Protein AF-A0A6C0CKR3-F1 (afdb_monomer)

Organism: NCBI:txid1070528

pLDDT: mean 95.22, std 4.5, range [61.66, 98.75]

Foldseek 3Di:
DFAAEEAEAEPVQFGAAPLEGQFDFPVSVVVVLCVQLPVLQHEEEEEPSNVVSDDDRPSHAYEYADLPDADWDDDPNHIYGYDPDPVVVVVVCVVSVGPHYYYHDDQVVVVVCQVVVRHFKYKYWYAHDDDDHDGGHDDRQQQWAWPDWAWDPDHTPVRTIIIITMTGRDDFQFWKDAPNAIWTFNDWDPPPPPQIWTWTAHPVGDIDIDGSVRIDGD

Secondary structure (DSSP, 8-state):
--EEEEEEE-TT-EEEBTTB-SS--HHHHHHHHHHHHTTS-EEEEEEHHHHHHS---SSSEEEEE-SS---EEEETTEEEEEESSHHHHHHHHHHHT-SEEEE---HHHHHHHHHTT-EEEEEEEEESS----SEEPPPPPTTEEEEEEEEEEEE-TTS-EEEEEEEEE--TT-EEEETTEEEEEEEEE-TTTTS-EEEEE-TT--EEEE-GGG-EE-

Solvent-accessible surface area (backbone atoms only — not comparable to full-atom values): 12001 Å² total; per-residue (Å²): 140,68,34,28,34,45,50,57,29,29,60,82,35,24,51,22,30,95,66,38,67,82,69,82,54,68,67,56,53,52,48,50,50,53,65,52,20,63,92,50,50,16,29,38,34,30,22,55,67,46,56,76,52,50,78,91,65,84,51,27,28,40,39,32,47,29,85,83,56,85,49,76,54,71,58,95,90,23,47,38,37,44,26,72,42,72,66,60,43,50,53,52,50,64,75,66,64,50,82,45,39,34,38,61,20,40,45,72,51,46,39,55,36,55,77,69,67,40,43,42,35,39,40,36,37,40,33,66,46,81,67,83,51,80,39,48,62,56,84,78,60,81,58,43,43,79,78,42,79,43,83,49,90,59,51,46,97,88,67,33,59,25,31,44,36,32,28,36,50,67,51,70,74,39,56,28,33,46,92,93,36,76,30,27,30,68,41,77,46,68,87,54,67,90,68,46,38,33,36,33,31,37,95,86,69,52,73,46,77,47,48,65,93,62,50,41,82,109

Radius of gyration: 18.71 Å; Cα contacts (8 Å, |Δi|>4): 458; chains: 1; bounding box: 50×31×53 Å

Structure (mmCIF, N/CA/C/O backbone):
data_AF-A0A6C0CKR3-F1
#
_entry.id   AF-A0A6C0CKR3-F1
#
loop_
_atom_site.group_PDB
_atom_site.id
_atom_site.type_symbol
_atom_site.label_atom_id
_atom_site.label_alt_id
_atom_site.label_comp_id
_atom_site.label_asym_id
_atom_site.label_entity_id
_atom_site.label_seq_id
_atom_site.pdbx_PDB_ins_code
_atom_site.Cartn_x
_atom_site.Cartn_y
_atom_site.Cartn_z
_atom_site.occupancy
_atom_site.B_iso_or_equiv
_atom_site.auth_seq_id
_atom_site.auth_comp_id
_atom_site.auth_asym_id
_atom_site.auth_atom_id
_atom_site.pdbx_PDB_model_num
ATOM 1 N N . MET A 1 1 ? 7.016 3.697 13.999 1.00 61.66 1 MET A N 1
ATOM 2 C CA . MET A 1 1 ? 7.240 3.735 12.538 1.00 61.66 1 MET A CA 1
ATOM 3 C C . MET A 1 1 ? 6.097 3.024 11.843 1.00 61.66 1 MET A C 1
ATOM 5 O O . MET A 1 1 ? 5.677 1.985 12.341 1.00 61.66 1 MET A O 1
ATOM 9 N N . VAL A 1 2 ? 5.581 3.575 10.745 1.00 82.69 2 VAL A N 1
ATOM 10 C CA . VAL A 1 2 ? 4.474 2.954 10.011 1.00 82.69 2 VAL A CA 1
ATOM 11 C C . VAL A 1 2 ? 4.731 3.030 8.510 1.00 82.69 2 VAL A C 1
ATOM 13 O O . VAL A 1 2 ? 5.162 4.067 8.007 1.00 82.69 2 VAL A O 1
ATOM 16 N N . PHE A 1 3 ? 4.508 1.920 7.815 1.00 97.56 3 PHE A N 1
ATOM 17 C CA . PHE A 1 3 ? 4.667 1.821 6.368 1.00 97.56 3 PHE A CA 1
ATOM 18 C C . PHE A 1 3 ? 3.380 2.258 5.671 1.00 97.56 3 PHE A C 1
ATOM 20 O O . PHE A 1 3 ? 2.312 2.261 6.274 1.00 97.56 3 PHE A O 1
ATOM 27 N N . ASN A 1 4 ? 3.455 2.597 4.391 1.00 98.50 4 ASN A N 1
ATOM 28 C CA . ASN A 1 4 ? 2.283 2.827 3.547 1.00 98.50 4 ASN A CA 1
ATOM 29 C C . ASN A 1 4 ? 2.328 1.853 2.372 1.00 98.50 4 ASN A C 1
ATOM 31 O O . ASN A 1 4 ? 3.410 1.480 1.937 1.00 98.50 4 ASN A O 1
ATOM 35 N N . GLY A 1 5 ? 1.183 1.430 1.856 1.00 98.50 5 GLY A N 1
ATOM 36 C CA . GLY A 1 5 ? 1.085 0.625 0.643 1.00 98.50 5 GLY A CA 1
ATOM 37 C C . GLY A 1 5 ? 0.620 1.475 -0.534 1.00 98.50 5 GLY A C 1
ATOM 38 O O . GLY A 1 5 ? -0.218 2.360 -0.355 1.00 98.50 5 GLY A O 1
ATOM 39 N N . ILE A 1 6 ? 1.135 1.208 -1.732 1.00 98.50 6 ILE A N 1
ATOM 40 C CA . ILE A 1 6 ? 0.628 1.794 -2.980 1.00 98.50 6 ILE A CA 1
ATOM 41 C C . ILE A 1 6 ? 0.666 0.769 -4.117 1.00 98.50 6 ILE A C 1
ATOM 43 O O . ILE A 1 6 ? 1.685 0.120 -4.340 1.00 98.50 6 ILE A O 1
ATOM 47 N N . MET A 1 7 ? -0.454 0.597 -4.815 1.00 97.38 7 MET A N 1
ATOM 48 C CA . MET A 1 7 ? -0.631 -0.393 -5.886 1.00 97.38 7 MET A CA 1
ATOM 49 C C . MET A 1 7 ? -1.787 -0.036 -6.812 1.00 97.38 7 MET A C 1
ATOM 51 O O . MET A 1 7 ? -2.628 0.795 -6.475 1.00 97.38 7 MET A O 1
ATOM 55 N N . ALA A 1 8 ? -1.853 -0.736 -7.940 1.00 97.69 8 ALA A N 1
ATOM 56 C CA . ALA A 1 8 ? -3.001 -0.744 -8.829 1.00 97.69 8 ALA A CA 1
ATOM 57 C C . ALA A 1 8 ? -3.560 -2.168 -8.950 1.00 97.69 8 ALA A C 1
ATOM 59 O O . ALA A 1 8 ? -2.788 -3.130 -8.970 1.00 97.69 8 ALA A O 1
ATOM 60 N N . CYS A 1 9 ? -4.881 -2.305 -9.038 1.00 98.00 9 CYS A N 1
ATOM 61 C CA . CYS A 1 9 ? -5.546 -3.563 -9.349 1.00 98.00 9 CYS A CA 1
ATOM 62 C C . CYS A 1 9 ? -6.708 -3.364 -10.328 1.00 98.00 9 CYS A C 1
ATOM 64 O O . CYS A 1 9 ? -7.337 -2.306 -10.365 1.00 98.00 9 CYS A O 1
ATOM 66 N N . CYS A 1 10 ? -6.990 -4.392 -11.119 1.00 98.06 10 CYS A N 1
ATOM 67 C CA . CYS A 1 10 ? -8.153 -4.451 -11.995 1.00 98.06 10 CYS A CA 1
ATOM 68 C C . CYS A 1 10 ? -9.392 -5.014 -11.279 1.00 98.06 10 CYS A C 1
ATOM 70 O O . CYS A 1 10 ? -9.332 -5.398 -10.107 1.00 98.06 10 CYS A O 1
ATOM 72 N N . LYS A 1 11 ? -10.533 -5.052 -11.973 1.00 97.56 11 LYS A N 1
ATOM 73 C CA . LYS A 1 11 ? -11.848 -5.378 -11.403 1.00 97.56 11 LYS A CA 1
ATOM 74 C C . LYS A 1 11 ? -11.889 -6.757 -10.741 1.00 97.56 11 LYS A C 1
ATOM 76 O O . LYS A 1 11 ? -12.406 -6.888 -9.632 1.00 97.56 11 LYS A O 1
ATOM 81 N N . ASN A 1 12 ? -11.252 -7.757 -11.347 1.00 96.69 12 ASN A N 1
ATOM 82 C CA . ASN A 1 12 ? -11.059 -9.095 -10.772 1.00 96.69 12 ASN A CA 1
ATOM 83 C C . ASN A 1 12 ? -9.924 -9.176 -9.725 1.00 96.69 12 ASN A C 1
ATOM 85 O O . ASN A 1 12 ? -9.451 -10.267 -9.406 1.00 96.69 12 ASN A O 1
ATOM 89 N N . LYS A 1 13 ? -9.480 -8.036 -9.179 1.00 97.50 13 LYS A N 1
ATOM 90 C CA . LYS A 1 13 ? -8.388 -7.883 -8.201 1.00 97.50 13 LYS A CA 1
ATOM 91 C C . LYS A 1 13 ? -7.005 -8.296 -8.712 1.00 97.50 13 LYS A C 1
ATOM 93 O O . LYS A 1 13 ? -6.079 -8.408 -7.908 1.00 97.50 13 LYS A O 1
ATOM 98 N N . GLY A 1 14 ? -6.824 -8.518 -10.010 1.00 97.88 14 GLY A N 1
ATOM 99 C CA . GLY A 1 14 ? -5.509 -8.780 -10.589 1.00 97.88 14 GLY A CA 1
ATOM 100 C C . GLY A 1 14 ? -4.567 -7.579 -10.447 1.00 97.88 14 GLY A C 1
ATOM 101 O O . GLY A 1 14 ? -5.007 -6.436 -10.488 1.00 97.88 14 GLY A O 1
ATOM 102 N N . ILE A 1 15 ? -3.271 -7.826 -10.245 1.00 96.88 15 ILE A N 1
ATOM 103 C CA . ILE A 1 15 ? -2.228 -6.784 -10.102 1.00 96.88 15 ILE A CA 1
ATOM 104 C C . ILE A 1 15 ? -1.048 -6.974 -11.060 1.00 96.88 15 ILE A C 1
ATOM 106 O O . ILE A 1 15 ? -0.137 -6.152 -11.095 1.00 96.88 15 ILE A O 1
ATOM 110 N N . GLY A 1 16 ? -1.020 -8.080 -11.800 1.00 95.69 16 GLY A N 1
ATOM 111 C CA . GLY A 1 16 ? 0.102 -8.430 -12.656 1.00 95.69 16 GLY A CA 1
ATOM 112 C C . GLY A 1 16 ? -0.179 -9.658 -13.511 1.00 95.69 16 GLY A C 1
ATOM 113 O O . GLY A 1 16 ? -0.992 -10.514 -13.146 1.00 95.69 16 GLY A O 1
ATOM 114 N N . LYS A 1 17 ? 0.512 -9.726 -14.648 1.00 96.38 17 LYS A N 1
ATOM 115 C CA . LYS A 1 17 ? 0.579 -10.893 -15.529 1.00 96.38 17 LYS A CA 1
ATOM 116 C C . LYS A 1 17 ? 1.999 -11.055 -16.043 1.00 96.38 17 LYS A C 1
ATOM 118 O O . LYS A 1 17 ? 2.578 -10.085 -16.532 1.00 96.38 17 LYS A O 1
ATOM 123 N N . ASN A 1 18 ? 2.567 -12.257 -15.952 1.00 94.62 18 ASN A N 1
ATOM 124 C CA . ASN A 1 18 ? 3.905 -12.566 -16.471 1.00 94.62 18 ASN A CA 1
ATOM 125 C C . ASN A 1 18 ? 4.977 -11.554 -16.009 1.00 94.62 18 ASN A C 1
ATOM 127 O O . ASN A 1 18 ? 5.814 -11.118 -16.793 1.00 94.62 18 ASN A O 1
ATOM 131 N N . ASN A 1 19 ? 4.924 -11.150 -14.734 1.00 91.12 19 ASN A N 1
ATOM 132 C CA . ASN A 1 19 ? 5.816 -10.147 -14.138 1.00 91.12 19 ASN A CA 1
ATOM 133 C C . ASN A 1 19 ? 5.747 -8.748 -14.791 1.00 91.12 19 ASN A C 1
ATOM 135 O O . ASN A 1 19 ? 6.722 -8.007 -14.774 1.00 91.12 19 ASN A O 1
ATOM 139 N N . THR A 1 20 ? 4.604 -8.380 -15.370 1.00 93.00 20 THR A N 1
ATOM 140 C CA . THR A 1 20 ? 4.342 -7.053 -15.949 1.00 93.00 20 THR A CA 1
ATOM 141 C C . THR A 1 20 ? 2.953 -6.552 -15.555 1.00 93.00 20 THR A C 1
ATOM 143 O O . THR A 1 20 ? 2.106 -7.333 -15.111 1.00 93.00 20 THR A O 1
ATOM 146 N N . LEU A 1 21 ? 2.710 -5.246 -15.706 1.00 93.44 21 LEU A N 1
ATOM 147 C CA . LEU A 1 21 ? 1.362 -4.689 -15.599 1.00 93.44 21 LEU A CA 1
ATOM 148 C C . LEU A 1 21 ? 0.586 -4.989 -16.897 1.00 93.44 21 LEU A C 1
ATOM 150 O O . LEU A 1 21 ? 1.084 -4.646 -17.970 1.00 93.44 21 LEU A O 1
ATOM 154 N N . PRO A 1 22 ? -0.620 -5.585 -16.824 1.00 94.19 22 PRO A N 1
ATOM 155 C CA . PRO A 1 22 ? -1.447 -5.872 -18.002 1.00 94.19 22 PRO A CA 1
ATOM 156 C C . PRO A 1 22 ? -2.012 -4.628 -18.702 1.00 94.19 22 PRO A C 1
ATOM 158 O O . PRO A 1 22 ? -2.563 -4.744 -19.790 1.00 94.19 22 PRO A O 1
ATOM 161 N N . TRP A 1 23 ? -1.901 -3.459 -18.070 1.00 95.56 23 TRP A N 1
ATOM 162 C CA . TRP A 1 23 ? -2.445 -2.183 -18.528 1.00 95.56 23 TRP A CA 1
ATOM 163 C C . TRP A 1 23 ? -1.373 -1.094 -18.555 1.00 95.56 23 TRP A C 1
ATOM 165 O O . TRP A 1 23 ? -0.316 -1.203 -17.922 1.00 95.56 23 TRP A O 1
ATOM 175 N N . LYS A 1 24 ? -1.678 0.012 -19.238 1.00 94.56 24 LYS A N 1
ATOM 176 C CA . LYS A 1 24 ? -0.851 1.222 -19.263 1.00 94.56 24 LYS A CA 1
ATOM 177 C C . LYS A 1 24 ? -1.655 2.425 -18.782 1.00 94.56 24 LYS A C 1
ATOM 179 O O . LYS A 1 24 ? -2.477 2.959 -19.512 1.00 94.56 24 LYS A O 1
ATOM 184 N N . LEU A 1 25 ? -1.350 2.884 -17.571 1.00 95.69 25 LEU A N 1
ATOM 185 C CA . LEU A 1 25 ? -1.937 4.083 -16.973 1.00 95.69 25 LEU A CA 1
ATOM 186 C C . LEU A 1 25 ? -0.834 5.109 -16.697 1.00 95.69 25 LEU A C 1
ATOM 188 O O . LEU A 1 25 ? -0.057 4.982 -15.749 1.00 95.69 25 LEU A O 1
ATOM 192 N N . LYS A 1 26 ? -0.697 6.099 -17.581 1.00 96.12 26 LYS A N 1
ATOM 193 C CA . LYS A 1 26 ? 0.361 7.114 -17.490 1.00 96.12 26 LYS A CA 1
ATOM 194 C C . LYS A 1 26 ? 0.144 8.047 -16.302 1.00 96.12 26 LYS A C 1
ATOM 196 O O . LYS A 1 26 ? 1.121 8.368 -15.623 1.00 96.12 26 LYS A O 1
ATOM 201 N N . GLU A 1 27 ? -1.085 8.488 -16.043 1.00 96.88 27 GLU A N 1
ATOM 202 C CA . GLU A 1 27 ? -1.372 9.376 -14.910 1.00 96.88 27 GLU A CA 1
ATOM 203 C C . GLU A 1 27 ? -1.184 8.641 -13.582 1.00 96.88 27 GLU A C 1
ATOM 205 O O . GLU A 1 27 ? -0.634 9.220 -12.640 1.00 96.88 27 GLU A O 1
ATOM 210 N N . ASP A 1 28 ? -1.547 7.357 -13.512 1.00 97.12 28 ASP A N 1
ATOM 211 C CA . ASP A 1 28 ? -1.230 6.504 -12.365 1.00 97.12 28 ASP A CA 1
ATOM 212 C C . ASP A 1 28 ? 0.277 6.403 -12.113 1.00 97.12 28 ASP A C 1
ATOM 214 O O . ASP A 1 28 ? 0.721 6.661 -10.996 1.00 97.12 28 ASP A O 1
ATOM 218 N N . LEU A 1 29 ? 1.090 6.142 -13.141 1.00 96.44 29 LEU A N 1
ATOM 219 C CA . LEU A 1 29 ? 2.550 6.090 -12.994 1.00 96.44 29 LEU A CA 1
ATOM 220 C C . LEU A 1 29 ? 3.151 7.440 -12.565 1.00 96.44 29 LEU A C 1
ATOM 222 O O . LEU A 1 29 ? 4.081 7.474 -11.751 1.00 96.44 29 LEU A O 1
ATOM 226 N N . ILE A 1 30 ? 2.623 8.562 -13.067 1.00 97.62 30 ILE A N 1
ATOM 227 C CA . ILE A 1 30 ? 3.033 9.915 -12.652 1.00 97.62 30 ILE A CA 1
ATOM 228 C C . ILE A 1 30 ? 2.681 10.150 -11.179 1.00 97.62 30 ILE A C 1
ATOM 230 O O . ILE A 1 30 ? 3.525 10.623 -10.407 1.00 97.62 30 ILE A O 1
ATOM 234 N N . ARG A 1 31 ? 1.462 9.791 -10.765 1.00 97.62 31 ARG A N 1
ATOM 235 C CA . ARG A 1 31 ? 1.004 9.891 -9.374 1.00 97.62 31 ARG A CA 1
ATOM 236 C C . ARG A 1 31 ? 1.836 9.003 -8.455 1.00 97.62 31 ARG A C 1
ATOM 238 O O . ARG A 1 31 ? 2.338 9.500 -7.447 1.00 97.62 31 ARG A O 1
ATOM 245 N N . PHE A 1 32 ? 2.036 7.739 -8.824 1.00 98.00 32 PHE A N 1
ATOM 246 C CA . PHE A 1 32 ? 2.900 6.795 -8.122 1.00 98.00 32 PHE A CA 1
ATOM 247 C C . PHE A 1 32 ? 4.283 7.401 -7.928 1.00 98.00 32 PHE A C 1
ATOM 249 O O . PHE A 1 32 ? 4.746 7.489 -6.792 1.00 98.00 32 PHE A O 1
ATOM 256 N N . LYS A 1 33 ? 4.911 7.907 -9.001 1.00 98.12 33 LYS A N 1
ATOM 257 C CA . LYS A 1 33 ? 6.222 8.563 -8.936 1.00 98.12 33 LYS A CA 1
ATOM 258 C C . LYS A 1 33 ? 6.220 9.708 -7.930 1.00 98.12 33 LYS A C 1
ATOM 260 O O . LYS A 1 33 ? 7.056 9.683 -7.032 1.00 98.12 33 LYS A O 1
ATOM 265 N N . LYS A 1 34 ? 5.290 10.658 -8.045 1.00 98.19 34 LYS A N 1
ATOM 266 C CA . LYS A 1 34 ? 5.200 11.828 -7.158 1.00 98.19 34 LYS A CA 1
ATOM 267 C C . LYS A 1 34 ? 5.066 11.426 -5.686 1.00 98.19 34 LYS A C 1
ATOM 269 O O . LYS A 1 34 ? 5.833 11.903 -4.856 1.00 98.19 34 LYS A O 1
ATOM 274 N N . ILE A 1 35 ? 4.134 10.525 -5.373 1.00 97.94 35 ILE A N 1
ATOM 275 C CA . ILE A 1 35 ? 3.859 10.073 -4.000 1.00 97.94 35 ILE A CA 1
ATOM 276 C C . ILE A 1 35 ? 5.077 9.367 -3.400 1.00 97.94 35 ILE A C 1
ATOM 278 O O . ILE A 1 35 ? 5.477 9.648 -2.271 1.00 97.94 35 ILE A O 1
ATOM 282 N N . THR A 1 36 ? 5.688 8.464 -4.165 1.00 98.19 36 THR A N 1
ATOM 283 C CA . THR A 1 36 ? 6.783 7.629 -3.661 1.00 98.19 36 THR A CA 1
ATOM 284 C C . THR A 1 36 ? 8.139 8.340 -3.669 1.00 98.19 36 THR A C 1
ATOM 286 O O . THR A 1 36 ? 9.024 7.888 -2.958 1.00 98.19 36 THR A O 1
ATOM 289 N N . ILE A 1 37 ? 8.327 9.451 -4.403 1.00 97.81 37 ILE A N 1
ATOM 290 C CA . ILE A 1 37 ? 9.496 10.345 -4.233 1.00 97.81 37 ILE A CA 1
ATOM 291 C C . ILE A 1 37 ? 9.307 11.200 -2.972 1.00 97.81 37 ILE A C 1
ATOM 293 O O . ILE A 1 37 ? 10.226 11.316 -2.166 1.00 97.81 37 ILE A O 1
ATOM 297 N N . GLY A 1 38 ? 8.120 11.788 -2.780 1.00 96.00 38 GLY A N 1
ATOM 298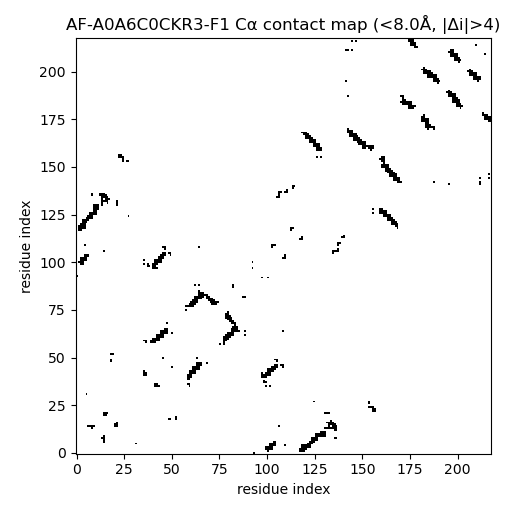 C CA . GLY A 1 38 ? 7.894 12.747 -1.695 1.00 96.00 38 GLY A CA 1
ATOM 299 C C . GLY A 1 38 ? 8.852 13.936 -1.802 1.00 96.00 38 GLY A C 1
ATOM 300 O O . GLY A 1 38 ? 8.956 14.541 -2.868 1.00 96.00 38 GLY A O 1
ATOM 301 N N . ASN A 1 39 ? 9.580 14.228 -0.722 1.00 94.12 39 ASN A N 1
ATOM 302 C CA . ASN A 1 39 ? 10.609 15.275 -0.689 1.00 94.12 39 ASN A CA 1
ATOM 303 C C . ASN A 1 39 ? 12.003 14.773 -1.114 1.00 94.12 39 ASN A C 1
ATOM 305 O O . ASN A 1 39 ? 12.992 15.472 -0.922 1.00 94.12 39 ASN A O 1
ATOM 309 N N . GLY A 1 40 ? 12.102 13.555 -1.658 1.00 94.50 40 GLY A N 1
ATOM 310 C CA . GLY A 1 40 ? 13.370 12.923 -2.036 1.00 94.50 40 GLY A CA 1
ATOM 311 C C . GLY A 1 40 ? 14.004 12.061 -0.940 1.00 94.50 40 GLY A C 1
ATOM 312 O O . GLY A 1 40 ? 15.001 11.401 -1.209 1.00 94.50 40 GLY A O 1
ATOM 313 N N . ASN A 1 41 ? 13.406 12.005 0.257 1.00 95.75 41 ASN A N 1
ATOM 314 C CA . ASN A 1 41 ? 13.841 11.171 1.386 1.00 95.75 41 ASN A CA 1
ATOM 315 C C . ASN A 1 41 ? 12.851 10.025 1.690 1.00 95.75 41 ASN A C 1
ATOM 317 O O . ASN A 1 41 ? 12.551 9.707 2.839 1.00 95.75 41 ASN A O 1
ATOM 321 N N . ASN A 1 42 ? 12.292 9.410 0.649 1.00 97.62 42 ASN A N 1
ATOM 322 C CA . ASN A 1 42 ? 11.429 8.235 0.782 1.00 97.62 42 ASN A CA 1
ATOM 323 C C . ASN A 1 42 ? 12.170 6.955 0.387 1.00 97.62 42 ASN A C 1
ATOM 325 O O . ASN A 1 42 ? 13.112 6.978 -0.409 1.00 97.62 42 ASN A O 1
ATOM 329 N N . CYS A 1 43 ? 11.663 5.816 0.857 1.00 98.25 43 CYS A N 1
ATOM 330 C CA . CYS A 1 43 ? 12.051 4.506 0.342 1.00 98.25 43 CYS A CA 1
ATOM 331 C C . CYS A 1 43 ? 10.852 3.728 -0.205 1.00 98.25 43 CYS A C 1
ATOM 333 O O . CYS A 1 43 ? 9.708 3.912 0.226 1.00 98.25 43 CYS A O 1
ATOM 335 N N . ILE A 1 44 ? 11.126 2.843 -1.160 1.00 98.69 44 ILE A N 1
ATOM 336 C CA . ILE A 1 44 ? 10.186 1.844 -1.662 1.00 98.69 44 ILE A CA 1
ATOM 337 C C . ILE A 1 44 ? 10.645 0.447 -1.273 1.00 98.69 44 ILE A C 1
ATOM 339 O O . ILE A 1 44 ? 11.832 0.133 -1.295 1.00 98.69 44 ILE A O 1
ATOM 343 N N . ILE A 1 45 ? 9.681 -0.392 -0.923 1.00 98.75 45 ILE A N 1
ATOM 344 C CA . ILE A 1 45 ? 9.877 -1.744 -0.429 1.00 98.75 45 ILE A CA 1
ATOM 345 C C . ILE A 1 45 ? 9.175 -2.694 -1.377 1.00 98.75 45 ILE A C 1
ATOM 347 O O . ILE A 1 45 ? 7.985 -2.525 -1.667 1.00 98.75 45 ILE A O 1
ATOM 351 N N . MET A 1 46 ? 9.906 -3.696 -1.851 1.00 98.44 46 MET A N 1
ATOM 352 C CA . MET A 1 46 ? 9.358 -4.661 -2.789 1.00 98.44 46 MET A CA 1
ATOM 353 C C . MET A 1 46 ? 9.951 -6.057 -2.649 1.00 98.44 46 MET A C 1
ATOM 355 O O . MET A 1 46 ? 10.940 -6.258 -1.953 1.00 98.44 46 MET A O 1
ATOM 359 N N . GLY A 1 47 ? 9.347 -7.034 -3.320 1.00 98.06 47 GLY A N 1
ATOM 360 C CA . GLY A 1 47 ? 9.895 -8.389 -3.434 1.00 98.06 47 GLY A CA 1
ATOM 361 C C . GLY A 1 47 ? 10.820 -8.533 -4.640 1.00 98.06 47 GLY A C 1
ATOM 362 O O . GLY A 1 47 ? 10.744 -7.735 -5.574 1.00 98.06 47 GLY A O 1
ATOM 363 N N . SER A 1 48 ? 11.635 -9.591 -4.667 1.00 96.50 48 SER A N 1
ATOM 364 C CA . SER A 1 48 ? 12.581 -9.856 -5.768 1.00 96.50 48 SER A CA 1
ATOM 365 C C . SER A 1 48 ? 11.932 -9.878 -7.157 1.00 96.50 48 SER A C 1
ATOM 367 O O . SER A 1 48 ? 12.421 -9.221 -8.062 1.00 96.50 48 SER A O 1
ATOM 369 N N . LYS A 1 49 ? 10.778 -10.536 -7.324 1.00 95.06 49 LYS A N 1
ATOM 370 C CA . LYS A 1 49 ? 10.079 -10.568 -8.624 1.00 95.06 49 LYS A CA 1
ATOM 371 C C . LYS A 1 49 ? 9.675 -9.173 -9.112 1.00 95.06 49 LYS A C 1
ATOM 373 O O . LYS A 1 49 ? 9.825 -8.857 -10.287 1.00 95.06 49 LYS A O 1
ATOM 378 N N . THR A 1 50 ? 9.185 -8.333 -8.198 1.00 96.00 50 THR A N 1
ATOM 379 C CA . THR A 1 50 ? 8.823 -6.946 -8.512 1.00 96.00 50 THR A CA 1
ATOM 380 C C . THR A 1 50 ? 10.060 -6.133 -8.861 1.00 96.00 50 THR A C 1
ATOM 382 O O . THR A 1 50 ? 10.023 -5.382 -9.830 1.00 96.00 50 THR A O 1
ATOM 385 N N . TRP A 1 51 ? 11.161 -6.330 -8.136 1.00 96.75 51 TRP A N 1
ATOM 386 C CA . TRP A 1 51 ? 12.448 -5.733 -8.476 1.00 96.75 51 TRP A CA 1
ATOM 387 C C . TRP A 1 51 ? 12.892 -6.103 -9.899 1.00 96.75 51 TRP A C 1
ATOM 389 O O . TRP A 1 51 ? 13.212 -5.212 -10.678 1.00 96.75 51 TRP A O 1
ATOM 399 N N . ASP A 1 52 ? 12.775 -7.376 -10.280 1.00 94.56 52 ASP A N 1
ATOM 400 C CA . ASP A 1 52 ? 13.116 -7.852 -11.627 1.00 94.56 52 ASP A CA 1
ATOM 401 C C . ASP A 1 52 ? 12.170 -7.304 -12.720 1.00 94.56 52 ASP A C 1
ATOM 403 O O . ASP A 1 52 ? 12.532 -7.266 -13.895 1.00 94.56 52 ASP A O 1
ATOM 407 N N . SER A 1 53 ? 10.949 -6.887 -12.357 1.00 92.50 53 SER A N 1
ATOM 408 C CA . SER A 1 53 ? 9.939 -6.377 -13.304 1.00 92.50 53 SER A CA 1
ATOM 409 C C . SER A 1 53 ? 10.067 -4.895 -13.647 1.00 92.50 53 SER A C 1
ATOM 411 O O . SER A 1 53 ? 9.515 -4.445 -14.655 1.00 92.50 53 SER A O 1
ATOM 413 N N . ILE A 1 54 ? 10.738 -4.109 -12.802 1.00 92.31 54 ILE A N 1
ATOM 414 C CA . ILE A 1 54 ? 10.758 -2.651 -12.924 1.00 92.31 54 ILE A CA 1
ATOM 415 C C . ILE A 1 54 ? 12.147 -2.138 -13.280 1.00 92.31 54 ILE A C 1
ATOM 417 O O . ILE A 1 54 ? 13.175 -2.693 -12.908 1.00 92.31 54 ILE A O 1
ATOM 421 N N . LYS A 1 55 ? 12.182 -1.001 -13.974 1.00 92.75 55 LYS A N 1
ATOM 422 C CA . LYS A 1 55 ? 13.412 -0.219 -14.110 1.00 92.75 55 LYS A CA 1
ATOM 423 C C . LYS A 1 55 ? 13.678 0.549 -12.816 1.00 92.75 55 LYS A C 1
ATOM 425 O O . LYS A 1 55 ? 12.740 0.906 -12.107 1.00 92.75 55 LYS A O 1
ATOM 430 N N . PHE A 1 56 ? 14.947 0.871 -12.567 1.00 96.00 56 PHE A N 1
ATOM 431 C CA . PHE A 1 56 ? 15.363 1.707 -11.440 1.00 96.00 56 PHE A CA 1
ATOM 432 C C . PHE A 1 56 ? 14.563 3.020 -11.360 1.00 96.00 56 PHE A C 1
ATOM 434 O O . PHE A 1 56 ? 14.432 3.749 -12.351 1.00 96.00 56 PHE A O 1
ATOM 441 N N . LEU A 1 57 ? 14.050 3.339 -10.169 1.00 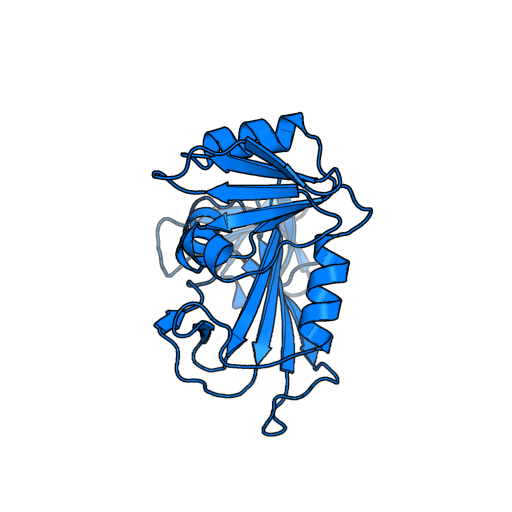96.25 57 LEU A N 1
ATOM 442 C CA . LEU A 1 57 ? 13.169 4.480 -9.928 1.00 96.25 57 LEU A CA 1
ATOM 443 C C . LEU A 1 57 ? 13.907 5.601 -9.183 1.00 96.25 57 LEU A C 1
ATOM 445 O O . LEU A 1 57 ? 13.927 5.631 -7.959 1.00 96.25 57 LEU A O 1
ATOM 449 N N . LYS A 1 58 ? 14.481 6.553 -9.928 1.00 95.94 58 LYS A N 1
ATOM 450 C CA . LYS A 1 58 ? 15.250 7.689 -9.379 1.00 95.94 58 LYS A CA 1
ATOM 451 C C . LYS A 1 58 ? 14.488 8.480 -8.298 1.00 95.94 58 LYS A C 1
ATOM 453 O O . LYS A 1 58 ? 13.289 8.731 -8.454 1.00 95.94 58 LYS A O 1
ATOM 458 N N . GLY A 1 59 ? 15.217 8.969 -7.293 1.00 96.38 59 GLY A N 1
ATOM 459 C CA . GLY A 1 59 ? 14.720 9.895 -6.265 1.00 96.38 59 GLY A CA 1
ATOM 460 C C . GLY A 1 59 ? 14.138 9.215 -5.023 1.00 96.38 59 GLY A C 1
ATOM 461 O O . GLY A 1 59 ? 13.298 9.810 -4.353 1.00 96.38 59 GLY A O 1
ATOM 462 N N . ARG A 1 60 ? 14.513 7.955 -4.773 1.00 97.50 60 ARG A N 1
ATOM 463 C CA . ARG A 1 60 ? 14.095 7.152 -3.612 1.00 97.50 60 ARG A CA 1
ATOM 464 C C . ARG A 1 60 ? 14.964 5.908 -3.450 1.00 97.50 60 ARG A C 1
ATOM 466 O O . ARG A 1 60 ? 15.388 5.307 -4.440 1.00 97.50 60 ARG A O 1
ATOM 473 N N . ASP A 1 61 ? 15.154 5.483 -2.209 1.00 98.19 61 ASP A N 1
ATOM 474 C CA . ASP A 1 61 ? 15.885 4.253 -1.893 1.00 98.19 61 ASP A CA 1
ATOM 475 C C . ASP A 1 61 ? 15.026 3.010 -2.182 1.00 98.19 61 ASP A C 1
ATOM 477 O O . ASP A 1 61 ? 13.803 3.030 -2.027 1.00 98.19 61 ASP A O 1
ATOM 481 N N . HIS A 1 62 ? 15.660 1.919 -2.611 1.00 98.56 62 HIS A N 1
ATOM 482 C CA . HIS A 1 62 ? 15.026 0.647 -2.957 1.00 98.56 62 HIS A CA 1
ATOM 483 C C . HIS A 1 62 ? 15.421 -0.424 -1.942 1.00 98.56 62 HIS A C 1
ATOM 485 O O . HIS A 1 62 ? 16.585 -0.809 -1.843 1.00 98.56 62 HIS A O 1
ATOM 491 N N . LEU A 1 63 ? 14.438 -0.937 -1.207 1.00 98.56 63 LEU A N 1
ATOM 492 C CA . LEU A 1 63 ? 14.619 -1.975 -0.200 1.00 98.56 63 LEU A CA 1
ATOM 493 C C . LEU A 1 63 ? 13.929 -3.259 -0.678 1.00 98.56 63 LEU A C 1
ATOM 495 O O . LEU A 1 63 ? 12.711 -3.298 -0.858 1.00 98.56 63 LEU A O 1
ATOM 499 N N . ILE A 1 64 ? 14.699 -4.315 -0.919 1.00 98.62 64 ILE A N 1
ATOM 500 C CA . ILE A 1 64 ? 14.209 -5.549 -1.537 1.00 98.62 64 ILE A CA 1
ATOM 501 C C . ILE A 1 64 ? 14.128 -6.655 -0.488 1.00 98.62 64 ILE A C 1
ATOM 503 O O . ILE A 1 64 ? 15.137 -7.057 0.075 1.00 98.62 64 ILE A O 1
ATOM 507 N N . LEU A 1 65 ? 12.944 -7.209 -0.249 1.00 98.19 65 LEU A N 1
ATOM 508 C CA . LEU A 1 65 ? 12.779 -8.395 0.588 1.00 98.19 65 LEU A CA 1
ATOM 509 C C . LEU A 1 65 ? 12.976 -9.664 -0.239 1.00 98.19 65 LEU A C 1
ATOM 511 O O . LEU A 1 65 ? 12.229 -9.937 -1.184 1.00 98.19 65 LEU A O 1
ATOM 515 N N . SER A 1 66 ? 13.991 -10.445 0.120 1.00 96.62 66 SER A N 1
ATOM 516 C CA . SER A 1 66 ? 14.314 -11.711 -0.532 1.00 96.62 66 SER A CA 1
ATOM 517 C C . SER A 1 66 ? 15.225 -12.558 0.348 1.00 96.62 66 SER A C 1
ATOM 519 O O . SER A 1 66 ? 16.217 -12.069 0.872 1.00 96.62 66 SER A O 1
ATOM 521 N N . SER A 1 67 ? 14.944 -13.858 0.435 1.00 92.56 67 SER A N 1
ATOM 522 C CA . SER A 1 67 ? 15.824 -14.825 1.103 1.00 92.56 67 SER A CA 1
ATOM 523 C C . SER A 1 67 ? 17.027 -15.253 0.254 1.00 92.56 67 SER A C 1
ATOM 525 O O . SER A 1 67 ? 17.920 -15.921 0.762 1.00 92.56 67 SER A O 1
ATOM 527 N N . LYS A 1 68 ? 17.043 -14.909 -1.042 1.00 94.31 68 LYS A N 1
ATOM 528 C CA . LYS A 1 68 ? 18.075 -15.342 -2.002 1.00 94.31 68 LYS A CA 1
ATOM 529 C C . LYS A 1 68 ? 19.013 -14.225 -2.450 1.00 94.31 68 LYS A C 1
ATOM 531 O O . LYS A 1 68 ? 20.066 -14.514 -3.005 1.00 94.31 68 LYS A O 1
ATOM 536 N N . LEU A 1 69 ? 18.603 -12.968 -2.289 1.00 94.81 69 LEU A N 1
ATOM 537 C CA . LEU A 1 69 ? 19.411 -11.826 -2.704 1.00 94.81 69 LEU A CA 1
ATOM 538 C C . LEU A 1 69 ? 20.290 -11.373 -1.544 1.00 94.81 69 LEU A C 1
ATOM 540 O O . LEU A 1 69 ? 19.839 -11.325 -0.403 1.00 94.81 69 LEU A O 1
ATOM 544 N N . ASN A 1 70 ? 21.524 -11.010 -1.870 1.00 95.69 70 ASN A N 1
ATOM 545 C CA . ASN A 1 70 ? 22.443 -10.345 -0.964 1.00 95.69 70 ASN A CA 1
ATOM 546 C C . ASN A 1 70 ? 23.147 -9.231 -1.744 1.00 95.69 70 ASN A C 1
ATOM 548 O O . ASN A 1 70 ? 24.148 -9.469 -2.417 1.00 95.69 70 ASN A O 1
ATOM 552 N N . MET A 1 71 ? 22.546 -8.045 -1.746 1.00 95.94 71 MET A N 1
ATOM 553 C CA . MET A 1 71 ? 23.031 -6.872 -2.462 1.00 95.94 71 MET A CA 1
ATOM 554 C C . MET A 1 71 ? 22.905 -5.622 -1.595 1.00 95.94 71 MET A C 1
ATOM 556 O O . MET A 1 71 ? 21.900 -5.422 -0.911 1.00 95.94 71 MET A O 1
ATOM 560 N N . GLU A 1 72 ? 23.917 -4.767 -1.674 1.00 97.69 72 GLU A N 1
ATOM 561 C CA . GLU A 1 72 ? 23.917 -3.421 -1.115 1.00 97.69 72 GLU A CA 1
ATOM 562 C C . GLU A 1 72 ? 24.829 -2.548 -1.976 1.00 97.69 72 GLU A C 1
ATOM 564 O O . GLU A 1 72 ? 26.028 -2.799 -2.073 1.00 97.69 72 GLU A O 1
ATOM 569 N N . TYR A 1 73 ? 24.249 -1.571 -2.666 1.00 97.94 73 TYR A N 1
ATOM 570 C CA . TYR A 1 73 ? 24.977 -0.656 -3.541 1.00 97.94 73 TYR A CA 1
ATOM 571 C C . TYR A 1 73 ? 24.145 0.598 -3.821 1.00 97.94 73 TYR A C 1
ATOM 573 O O . TYR A 1 73 ? 22.958 0.646 -3.507 1.00 97.94 73 TYR A O 1
ATOM 581 N N . ASN A 1 74 ? 24.756 1.608 -4.443 1.00 97.31 74 ASN A N 1
ATOM 582 C CA . ASN A 1 74 ? 24.087 2.867 -4.766 1.00 97.31 74 ASN A CA 1
ATOM 583 C C . ASN A 1 74 ? 23.995 3.075 -6.282 1.00 97.31 74 ASN A C 1
ATOM 585 O O . ASN A 1 74 ? 24.942 2.792 -7.016 1.00 97.31 74 ASN A O 1
ATOM 589 N N . ILE A 1 75 ? 22.878 3.635 -6.747 1.00 95.81 75 ILE A N 1
ATOM 590 C CA . ILE A 1 75 ? 22.721 4.183 -8.101 1.00 95.81 75 ILE A CA 1
ATOM 591 C C . ILE A 1 75 ? 22.190 5.608 -7.962 1.00 95.81 75 ILE A C 1
ATOM 593 O O . ILE A 1 75 ? 21.139 5.803 -7.359 1.00 95.81 75 ILE A O 1
ATOM 597 N N . ASN A 1 76 ? 22.853 6.593 -8.581 1.00 90.62 76 ASN A N 1
ATOM 598 C CA . ASN A 1 76 ? 22.416 7.999 -8.568 1.00 90.62 76 ASN A CA 1
ATOM 599 C C . ASN A 1 76 ? 22.053 8.485 -7.149 1.00 90.62 76 ASN A C 1
ATOM 601 O O . ASN A 1 76 ? 20.960 9.004 -6.946 1.00 90.62 76 ASN A O 1
ATOM 605 N N . GLU A 1 77 ? 22.938 8.232 -6.178 1.00 92.12 77 GLU A N 1
ATOM 606 C CA . GLU A 1 77 ? 22.778 8.605 -4.758 1.00 92.12 77 GLU A CA 1
ATOM 607 C C . GLU A 1 77 ? 21.662 7.875 -3.988 1.00 92.12 77 GLU A C 1
ATOM 609 O O . GLU A 1 77 ? 21.571 8.027 -2.773 1.00 92.12 77 GLU A O 1
ATOM 614 N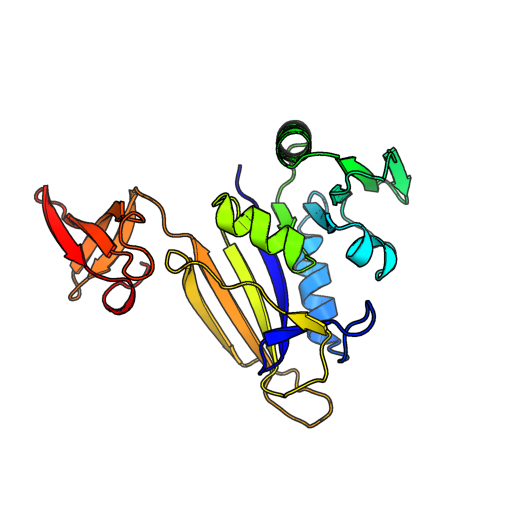 N . ASN A 1 78 ? 20.855 7.031 -4.639 1.00 96.75 78 ASN A N 1
ATOM 615 C CA . ASN A 1 78 ? 19.869 6.198 -3.954 1.00 96.75 78 ASN A CA 1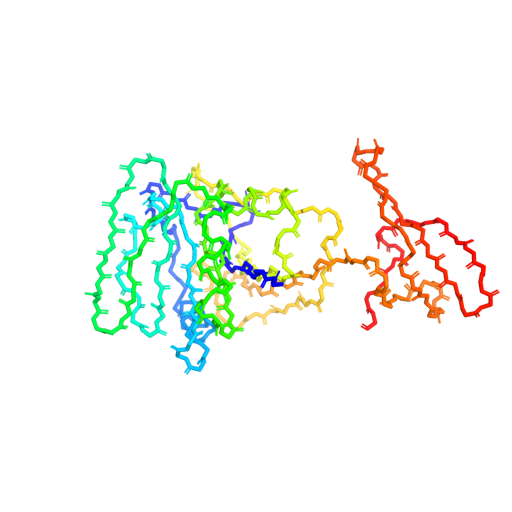
ATOM 616 C C . ASN A 1 78 ? 20.438 4.822 -3.610 1.00 96.75 78 ASN A C 1
ATOM 618 O O . ASN A 1 78 ? 21.085 4.176 -4.442 1.00 96.75 78 ASN A O 1
ATOM 622 N N . VAL A 1 79 ? 20.130 4.355 -2.403 1.00 98.00 79 VAL A N 1
ATOM 623 C CA . VAL A 1 79 ? 20.514 3.032 -1.908 1.00 98.00 79 VAL A CA 1
ATOM 624 C C . VAL A 1 79 ? 19.639 1.959 -2.542 1.00 98.00 79 VAL A C 1
ATOM 626 O O . VAL A 1 79 ? 18.421 2.109 -2.641 1.00 98.00 79 VAL A O 1
ATOM 629 N N . ILE A 1 80 ? 20.255 0.848 -2.923 1.00 98.44 80 ILE A N 1
ATOM 630 C CA . ILE A 1 80 ? 19.603 -0.411 -3.270 1.00 98.44 80 ILE A CA 1
ATOM 631 C C . ILE A 1 80 ? 20.124 -1.457 -2.296 1.00 98.44 80 ILE A C 1
ATOM 633 O O . ILE A 1 80 ? 21.320 -1.749 -2.281 1.00 98.44 80 ILE A O 1
ATOM 637 N N . LYS A 1 81 ? 19.238 -2.016 -1.473 1.00 98.50 81 LYS A N 1
ATOM 638 C CA . LYS A 1 81 ? 19.619 -2.980 -0.438 1.00 98.50 81 LYS A CA 1
ATOM 639 C C . LYS A 1 81 ? 18.607 -4.103 -0.310 1.00 98.50 81 LYS A C 1
ATOM 641 O O . LYS A 1 81 ? 17.404 -3.851 -0.245 1.00 98.50 81 LYS A O 1
ATOM 646 N N . SER A 1 82 ? 19.084 -5.342 -0.242 1.00 98.50 82 SER A N 1
ATOM 647 C CA . SER A 1 82 ? 18.240 -6.499 0.049 1.00 98.50 82 SER A CA 1
ATOM 648 C C . SER A 1 82 ? 18.222 -6.853 1.535 1.00 98.50 82 SER A C 1
ATOM 650 O O . SER A 1 82 ? 19.232 -6.723 2.223 1.00 98.50 82 SER A O 1
ATOM 652 N N . PHE A 1 83 ? 17.095 -7.380 2.004 1.00 98.38 83 PHE A N 1
ATOM 653 C CA . PHE A 1 83 ? 16.883 -7.859 3.365 1.00 98.38 83 PHE A CA 1
ATOM 654 C C . PHE A 1 83 ? 16.282 -9.262 3.333 1.00 98.38 83 PHE A C 1
ATOM 656 O O . PHE A 1 83 ? 15.339 -9.530 2.584 1.00 98.38 83 PHE A O 1
ATOM 663 N N . SER A 1 84 ? 16.796 -10.143 4.187 1.00 96.88 84 SER A N 1
ATOM 664 C CA . SER A 1 84 ? 16.281 -11.505 4.358 1.00 96.88 84 SER A CA 1
ATOM 665 C C . SER A 1 84 ? 15.038 -11.560 5.251 1.00 96.88 84 SER A C 1
ATOM 667 O O . SER A 1 84 ? 14.285 -12.531 5.181 1.00 96.88 84 SER A O 1
ATOM 669 N N . SER A 1 85 ? 14.791 -10.523 6.063 1.00 96.62 85 SER A N 1
ATOM 670 C CA . SER A 1 85 ? 13.651 -10.453 6.976 1.00 96.62 85 SER A CA 1
ATOM 671 C C . SER A 1 85 ? 13.023 -9.055 7.044 1.00 96.62 85 SER A C 1
ATOM 673 O O . SER A 1 85 ? 13.685 -8.029 6.870 1.00 96.62 85 SER A O 1
ATOM 675 N N . ILE A 1 86 ? 11.722 -9.007 7.356 1.00 96.94 86 ILE A N 1
ATOM 676 C CA . ILE A 1 86 ? 10.999 -7.749 7.616 1.00 96.94 86 ILE A CA 1
ATOM 677 C C . ILE A 1 86 ? 11.555 -7.042 8.861 1.00 96.94 86 ILE A C 1
ATOM 679 O O . ILE A 1 86 ? 11.542 -5.815 8.920 1.00 96.94 86 ILE A O 1
ATOM 683 N N . ASN A 1 87 ? 12.059 -7.783 9.851 1.00 96.44 87 ASN A N 1
ATOM 684 C CA . ASN A 1 87 ? 12.609 -7.193 11.072 1.00 96.44 87 ASN A CA 1
ATOM 685 C C . ASN A 1 87 ? 13.904 -6.421 10.801 1.00 96.44 87 ASN A C 1
ATOM 687 O O . ASN A 1 87 ? 14.028 -5.284 11.260 1.00 96.44 87 ASN A O 1
ATOM 691 N N . ASP A 1 88 ? 14.812 -6.980 10.002 1.00 97.00 88 ASP A N 1
ATOM 692 C CA . ASP A 1 88 ? 16.051 -6.292 9.618 1.00 97.00 88 ASP A CA 1
ATOM 693 C C . ASP A 1 88 ? 15.752 -5.068 8.753 1.00 97.00 88 ASP A C 1
ATOM 695 O O . ASP A 1 88 ? 16.300 -3.990 8.985 1.00 97.00 88 ASP A O 1
ATOM 699 N N . LEU A 1 89 ? 14.803 -5.200 7.819 1.00 97.81 89 LEU A N 1
ATOM 700 C CA . LEU A 1 89 ? 14.315 -4.073 7.029 1.00 97.81 89 LEU A CA 1
ATOM 701 C C . LEU A 1 89 ? 13.755 -2.972 7.933 1.00 97.81 89 LEU A C 1
ATOM 703 O O . LEU A 1 89 ? 14.093 -1.804 7.765 1.00 97.81 89 LEU A O 1
ATOM 707 N N . LYS A 1 90 ? 12.921 -3.322 8.918 1.00 96.88 90 LYS A N 1
ATOM 708 C CA . LYS A 1 90 ? 12.353 -2.354 9.865 1.00 96.88 90 LYS A CA 1
ATOM 709 C C . LYS A 1 90 ? 13.440 -1.627 10.648 1.00 96.88 90 LYS A C 1
ATOM 711 O O . LYS A 1 90 ? 13.356 -0.411 10.802 1.00 96.88 90 LYS A O 1
ATOM 716 N N . LYS A 1 91 ? 14.439 -2.356 11.147 1.00 96.50 91 LYS A N 1
ATOM 717 C CA . LYS A 1 91 ? 15.567 -1.763 11.870 1.00 96.50 91 LYS A CA 1
ATOM 718 C C . LYS A 1 91 ? 16.296 -0.749 10.988 1.00 96.50 91 LYS A C 1
ATOM 720 O O . LYS A 1 91 ? 16.451 0.397 11.393 1.00 96.50 91 LYS A O 1
ATOM 725 N N . TYR A 1 92 ? 16.613 -1.134 9.756 1.00 97.38 92 TYR A N 1
ATOM 726 C CA . TYR A 1 92 ? 17.275 -0.258 8.795 1.00 97.38 92 TYR A CA 1
ATOM 727 C C . TYR A 1 92 ? 16.454 0.995 8.455 1.00 97.38 92 TYR A C 1
ATOM 729 O O . TYR A 1 92 ? 16.979 2.104 8.455 1.00 97.38 92 TYR A O 1
ATOM 737 N N . VAL A 1 93 ? 15.150 0.848 8.202 1.00 96.94 93 VAL A N 1
ATOM 738 C CA . VAL A 1 93 ? 14.266 1.989 7.902 1.00 96.94 93 VAL A CA 1
ATOM 739 C C . VAL A 1 93 ? 14.199 2.968 9.080 1.00 96.94 93 VAL A C 1
ATOM 741 O O . VAL A 1 93 ? 14.225 4.176 8.851 1.00 96.94 93 VAL A O 1
ATOM 744 N N . ASN A 1 94 ? 14.168 2.472 10.324 1.00 94.38 94 ASN A N 1
ATOM 745 C CA . ASN A 1 94 ? 14.221 3.325 11.517 1.00 94.38 94 ASN A CA 1
ATOM 746 C C . ASN A 1 94 ? 15.539 4.111 11.600 1.00 94.38 94 ASN A C 1
ATOM 748 O O . ASN A 1 94 ? 15.517 5.299 11.900 1.00 94.38 94 ASN A O 1
ATOM 752 N N . GLU A 1 95 ? 16.672 3.462 11.329 1.00 96.00 95 GLU A N 1
ATOM 753 C CA . GLU A 1 95 ? 18.002 4.088 11.385 1.00 96.00 95 GLU A CA 1
ATOM 754 C C . GLU A 1 95 ? 18.192 5.158 10.301 1.00 96.00 95 GLU A C 1
ATOM 756 O O . GLU A 1 95 ? 18.856 6.166 10.530 1.00 96.00 95 GLU A O 1
ATOM 761 N N . ARG A 1 96 ? 17.589 4.965 9.122 1.00 94.69 96 ARG A N 1
ATOM 762 C CA . ARG A 1 96 ? 17.690 5.895 7.986 1.00 94.69 96 ARG A CA 1
ATOM 763 C C . ARG A 1 96 ? 16.781 7.117 8.090 1.00 94.69 96 ARG A C 1
ATOM 765 O O . ARG A 1 96 ? 17.010 8.078 7.365 1.00 94.69 96 ARG A O 1
ATOM 772 N N . ASN A 1 97 ? 15.780 7.089 8.971 1.00 92.12 97 ASN A N 1
ATOM 773 C CA . ASN A 1 97 ? 14.851 8.198 9.202 1.00 92.12 97 ASN A CA 1
ATOM 774 C C . ASN A 1 97 ? 14.187 8.731 7.909 1.00 92.12 97 ASN A C 1
ATOM 776 O O . ASN A 1 97 ? 14.182 9.933 7.640 1.00 92.12 97 ASN A O 1
ATOM 780 N N . TYR A 1 98 ? 13.649 7.823 7.087 1.00 96.31 98 TYR A N 1
ATOM 781 C CA . TYR A 1 98 ? 12.893 8.187 5.883 1.00 96.31 98 TYR A CA 1
ATOM 782 C C . TYR A 1 98 ? 11.614 8.968 6.224 1.00 96.31 98 TYR A C 1
ATOM 784 O O . TYR A 1 98 ? 10.919 8.638 7.187 1.00 96.31 98 TYR A O 1
ATOM 792 N N . ASP A 1 99 ? 11.232 9.918 5.367 1.00 96.12 99 ASP A N 1
ATOM 793 C CA . ASP A 1 99 ? 9.983 10.682 5.502 1.00 96.12 99 ASP A CA 1
ATOM 794 C C . ASP A 1 99 ? 8.762 9.750 5.395 1.00 96.12 99 ASP A C 1
ATOM 796 O O . ASP A 1 99 ? 7.810 9.829 6.183 1.00 96.12 99 ASP A O 1
ATOM 800 N N . LYS A 1 100 ? 8.780 8.857 4.393 1.00 97.56 100 LYS A N 1
ATOM 801 C CA . LYS A 1 100 ? 7.796 7.788 4.174 1.00 97.56 100 LYS A CA 1
ATOM 802 C C . LYS A 1 100 ? 8.446 6.539 3.582 1.00 97.56 100 LYS A C 1
ATOM 804 O O . LYS A 1 100 ? 9.316 6.605 2.714 1.00 97.56 100 LYS A O 1
ATOM 809 N N . SER A 1 101 ? 7.916 5.387 3.984 1.00 98.31 101 SER A N 1
ATOM 810 C CA . SER A 1 101 ? 8.289 4.074 3.454 1.00 98.31 101 SER A CA 1
ATOM 811 C C . SER A 1 101 ? 7.099 3.430 2.756 1.00 98.31 101 SER A C 1
ATOM 813 O O . SER A 1 101 ? 6.033 3.283 3.361 1.00 98.31 101 SER A O 1
ATOM 815 N N . TRP A 1 102 ? 7.275 3.059 1.490 1.00 98.69 102 TRP A N 1
ATOM 816 C CA . TRP A 1 102 ? 6.199 2.620 0.604 1.00 98.69 102 TRP A CA 1
ATOM 817 C C . TRP A 1 102 ? 6.368 1.166 0.182 1.00 98.69 102 TRP A C 1
ATOM 819 O O . TRP A 1 102 ? 7.263 0.842 -0.586 1.00 98.69 102 TRP A O 1
ATOM 829 N N . VAL A 1 103 ? 5.481 0.285 0.622 1.00 98.69 103 VAL A N 1
ATOM 830 C CA . VAL A 1 103 ? 5.359 -1.073 0.095 1.00 98.69 103 VAL A CA 1
ATOM 831 C C . VAL A 1 103 ? 4.661 -1.012 -1.259 1.00 98.69 103 VAL A C 1
ATOM 833 O O . VAL A 1 103 ? 3.496 -0.622 -1.347 1.00 98.69 103 VAL A O 1
ATOM 836 N N . ILE A 1 104 ? 5.376 -1.405 -2.311 1.00 98.19 104 ILE A N 1
ATOM 837 C CA . ILE A 1 104 ? 4.894 -1.341 -3.701 1.00 98.19 104 ILE A CA 1
ATOM 838 C C . ILE A 1 104 ? 4.589 -2.726 -4.294 1.00 98.19 104 ILE A C 1
ATOM 840 O O . ILE A 1 104 ? 4.354 -2.867 -5.490 1.00 98.19 104 ILE A O 1
ATOM 844 N N . GLY A 1 105 ? 4.596 -3.758 -3.446 1.00 92.62 105 GLY A N 1
ATOM 845 C CA . GLY A 1 105 ? 4.272 -5.137 -3.802 1.00 92.62 105 GLY A CA 1
ATOM 846 C C . GLY A 1 105 ? 5.500 -6.035 -4.013 1.00 92.62 105 GLY A C 1
ATOM 847 O O . GLY A 1 105 ? 6.610 -5.721 -3.615 1.00 92.62 105 GLY A O 1
ATOM 848 N N . GLY A 1 106 ? 5.367 -7.209 -4.619 1.00 94.00 106 GLY A N 1
ATOM 849 C CA . GLY A 1 106 ? 4.128 -7.799 -5.119 1.00 94.00 106 GLY A CA 1
ATOM 850 C C . GLY A 1 106 ? 3.188 -8.299 -4.020 1.00 94.00 106 GLY A C 1
ATOM 851 O O . GLY A 1 106 ? 3.396 -8.049 -2.832 1.00 94.00 106 GLY A O 1
ATOM 852 N N . SER A 1 107 ? 2.163 -9.045 -4.435 1.00 96.31 107 SER A N 1
ATOM 853 C CA . SER A 1 107 ? 1.080 -9.546 -3.574 1.00 96.31 107 SER A CA 1
ATOM 854 C C . SER A 1 107 ? 1.569 -10.163 -2.259 1.00 96.31 107 SER A C 1
ATOM 856 O O . SER A 1 107 ? 1.110 -9.777 -1.189 1.00 96.31 107 SER A O 1
ATOM 858 N N . ASN A 1 108 ? 2.580 -11.039 -2.320 1.00 96.50 108 ASN A N 1
ATOM 859 C CA . ASN A 1 108 ? 3.116 -11.711 -1.135 1.00 96.50 108 ASN A CA 1
ATOM 860 C C . ASN A 1 108 ? 3.787 -10.758 -0.129 1.00 96.50 108 ASN A C 1
ATOM 862 O O . ASN A 1 108 ? 3.707 -10.985 1.074 1.00 96.50 108 ASN A O 1
ATOM 866 N N . ILE A 1 109 ? 4.458 -9.703 -0.604 1.00 97.75 109 ILE A N 1
ATOM 867 C CA . ILE A 1 109 ? 5.081 -8.715 0.288 1.00 97.75 109 ILE A CA 1
ATOM 868 C C . ILE A 1 109 ? 4.000 -7.878 0.951 1.00 97.75 109 ILE A C 1
ATOM 870 O O . ILE A 1 109 ? 4.007 -7.728 2.167 1.00 97.75 109 ILE A O 1
ATOM 874 N N . LEU A 1 110 ? 3.033 -7.386 0.175 1.00 97.88 110 LEU A N 1
ATOM 875 C CA . LEU A 1 110 ? 1.933 -6.628 0.752 1.00 97.88 110 LEU A CA 1
ATOM 876 C C . LEU A 1 110 ? 1.160 -7.453 1.785 1.00 97.88 110 LEU A C 1
ATOM 878 O O . LEU A 1 110 ? 0.889 -6.947 2.869 1.00 97.88 110 LEU A O 1
ATOM 882 N N . LYS A 1 111 ? 0.855 -8.718 1.472 1.00 97.75 111 LYS A N 1
ATOM 883 C CA . LYS A 1 111 ? 0.155 -9.638 2.372 1.00 97.75 111 LYS A CA 1
ATOM 884 C C . LYS A 1 111 ? 0.850 -9.728 3.732 1.00 97.75 111 LYS A C 1
ATOM 886 O O . LYS A 1 111 ? 0.216 -9.458 4.743 1.00 97.75 111 LYS A O 1
ATOM 891 N N . GLN A 1 112 ? 2.158 -9.992 3.748 1.00 96.94 112 GLN A N 1
ATOM 892 C CA . GLN A 1 112 ? 2.930 -10.068 4.994 1.00 96.94 112 GLN A CA 1
ATOM 893 C C . GLN A 1 112 ? 2.872 -8.763 5.803 1.00 96.94 112 GLN A C 1
ATOM 895 O O . GLN A 1 112 ? 2.725 -8.792 7.021 1.00 96.94 112 GLN A O 1
ATOM 900 N N . PHE A 1 113 ? 2.966 -7.602 5.147 1.00 97.50 113 PHE A N 1
ATOM 901 C CA . PHE A 1 113 ? 2.877 -6.316 5.847 1.00 97.50 113 PHE A CA 1
ATOM 902 C C . PHE A 1 113 ? 1.470 -6.035 6.391 1.00 97.50 113 PHE A C 1
ATOM 904 O O . PHE A 1 113 ? 1.349 -5.433 7.458 1.00 97.50 113 PHE A O 1
ATOM 911 N N . LEU A 1 114 ? 0.419 -6.455 5.681 1.00 95.62 114 LEU A N 1
ATOM 912 C CA . LEU A 1 114 ? -0.966 -6.340 6.140 1.00 95.62 114 LEU A CA 1
ATOM 913 C C . LEU A 1 114 ? -1.229 -7.253 7.346 1.00 95.62 114 LEU A C 1
ATOM 915 O O . LEU A 1 114 ? -1.751 -6.773 8.349 1.00 95.62 114 LEU A O 1
ATOM 919 N N . GLU A 1 115 ? -0.812 -8.520 7.283 1.00 93.50 115 GLU A N 1
ATOM 920 C CA . GLU A 1 115 ? -0.968 -9.510 8.364 1.00 93.50 115 GLU A CA 1
ATOM 921 C C . GLU A 1 115 ? -0.222 -9.097 9.638 1.00 93.50 115 GLU A C 1
ATOM 923 O O . GLU A 1 115 ? -0.742 -9.225 10.744 1.00 93.50 115 GLU A O 1
ATOM 928 N N . LEU A 1 116 ? 0.969 -8.513 9.492 1.00 93.44 116 LEU A N 1
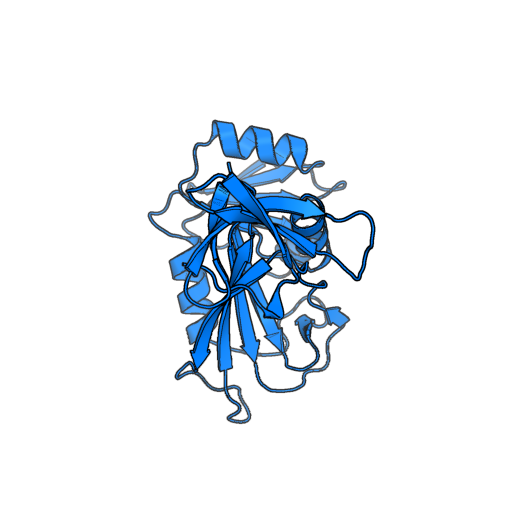ATOM 929 C CA . LEU A 1 116 ? 1.739 -7.958 10.608 1.00 93.44 116 LEU A CA 1
ATOM 930 C C . LEU A 1 116 ? 1.239 -6.579 11.070 1.00 93.44 116 LEU A C 1
ATOM 932 O O . LEU A 1 116 ? 1.879 -5.955 11.920 1.00 93.44 116 LEU A O 1
ATOM 936 N N . ASN A 1 117 ? 0.125 -6.078 10.522 1.00 92.75 117 ASN A N 1
ATOM 937 C CA . ASN A 1 117 ? -0.459 -4.782 10.869 1.00 92.75 117 ASN A CA 1
ATOM 938 C C . ASN A 1 117 ? 0.528 -3.602 10.705 1.00 92.75 117 ASN A C 1
ATOM 940 O O . ASN A 1 117 ? 0.486 -2.636 11.469 1.00 92.75 117 ASN A O 1
ATOM 944 N N . LEU A 1 118 ? 1.422 -3.672 9.711 1.00 95.94 118 LEU A N 1
ATOM 945 C CA . LEU A 1 118 ? 2.503 -2.703 9.486 1.00 95.94 118 LEU A CA 1
ATOM 946 C C . LEU A 1 118 ? 2.139 -1.559 8.525 1.00 95.94 118 LEU A C 1
ATOM 948 O O . LEU A 1 118 ? 2.843 -0.544 8.517 1.00 95.94 118 LEU A O 1
ATOM 952 N N . ILE A 1 119 ? 1.083 -1.706 7.716 1.00 98.00 119 ILE A N 1
ATOM 953 C CA . ILE A 1 119 ? 0.611 -0.663 6.792 1.00 98.00 119 ILE A CA 1
ATOM 954 C C . ILE A 1 119 ? -0.348 0.293 7.516 1.00 98.00 119 ILE A C 1
ATOM 956 O O . ILE A 1 119 ? -1.392 -0.109 8.003 1.00 98.00 119 ILE A O 1
ATOM 960 N N . ASP A 1 120 ? -0.033 1.585 7.541 1.00 97.12 120 ASP A N 1
ATOM 961 C CA . ASP A 1 120 ? -0.925 2.628 8.054 1.00 97.12 120 ASP A CA 1
ATOM 962 C C . ASP A 1 120 ? -2.002 3.000 7.043 1.00 97.12 120 ASP A C 1
ATOM 964 O O . ASP A 1 120 ? -3.181 3.103 7.368 1.00 97.12 120 ASP A O 1
ATOM 968 N N . MET A 1 121 ? -1.556 3.258 5.814 1.00 98.00 121 MET A N 1
ATOM 969 C CA . MET A 1 121 ? -2.368 3.750 4.717 1.00 98.00 121 MET A CA 1
ATOM 970 C C . MET A 1 121 ? -2.114 2.888 3.496 1.00 98.00 121 MET A C 1
ATOM 972 O O . MET A 1 121 ? -0.960 2.665 3.132 1.00 98.00 121 MET A O 1
ATOM 976 N N . LEU A 1 122 ? -3.177 2.449 2.837 1.00 98.38 122 LEU A N 1
ATOM 977 C CA . LEU A 1 122 ? -3.112 1.666 1.612 1.00 98.38 122 LEU A CA 1
ATOM 978 C C . LEU A 1 122 ? -3.781 2.442 0.478 1.00 98.38 122 LEU A C 1
ATOM 980 O O . LEU A 1 122 ? -4.982 2.693 0.518 1.00 98.38 122 LEU A O 1
ATOM 984 N N . TYR A 1 123 ? -2.994 2.825 -0.520 1.00 98.62 123 TYR A N 1
ATOM 985 C CA . TYR A 1 123 ? -3.434 3.529 -1.718 1.00 98.62 123 TYR A CA 1
ATOM 986 C C . TYR A 1 123 ? -3.629 2.504 -2.834 1.00 98.62 123 TYR A C 1
ATOM 988 O O . TYR A 1 123 ? -2.672 1.848 -3.247 1.00 98.62 123 TYR A O 1
ATOM 996 N N . VAL A 1 124 ? -4.856 2.370 -3.324 1.00 98.44 124 VAL A N 1
ATOM 997 C CA . VAL A 1 124 ? -5.209 1.413 -4.373 1.00 98.44 124 VAL A CA 1
ATOM 998 C C . VAL A 1 124 ? -5.818 2.161 -5.547 1.00 98.44 124 VAL A C 1
ATOM 1000 O O . VAL A 1 124 ? -6.900 2.737 -5.433 1.00 98.44 124 VAL A O 1
ATOM 1003 N N . THR A 1 125 ? -5.134 2.143 -6.683 1.00 98.44 125 THR A N 1
ATOM 1004 C CA . THR A 1 125 ? -5.734 2.514 -7.964 1.00 98.44 125 THR A CA 1
ATOM 1005 C C . THR A 1 125 ? -6.568 1.333 -8.456 1.00 98.44 125 THR A C 1
ATOM 1007 O O . THR A 1 125 ? -6.028 0.262 -8.710 1.00 98.44 125 THR A O 1
ATOM 1010 N N . PHE A 1 126 ? -7.881 1.504 -8.565 1.00 98.25 126 PHE A N 1
ATOM 1011 C CA . PHE A 1 126 ? -8.818 0.464 -8.986 1.00 98.25 126 PHE A CA 1
ATOM 1012 C C . PHE A 1 126 ? -9.300 0.733 -10.414 1.00 98.25 126 PHE A C 1
ATOM 1014 O O . PHE A 1 126 ? -9.933 1.759 -10.670 1.00 98.25 126 PHE A O 1
ATOM 1021 N N . LEU A 1 127 ? -9.002 -0.178 -11.340 1.00 98.25 127 LEU A N 1
ATOM 1022 C CA . LEU A 1 127 ? -9.472 -0.131 -12.723 1.00 98.25 127 LEU A CA 1
ATOM 1023 C C . LEU A 1 127 ? -10.777 -0.923 -12.823 1.00 98.25 127 LEU A C 1
ATOM 1025 O O . LEU A 1 127 ? -10.787 -2.118 -12.526 1.00 98.25 127 LEU A O 1
ATOM 1029 N N . ASN A 1 128 ? -11.862 -0.297 -13.281 1.00 97.81 128 ASN A N 1
ATOM 1030 C CA . ASN A 1 128 ? -13.159 -0.960 -13.465 1.00 97.81 128 ASN A CA 1
ATOM 1031 C C . ASN A 1 128 ? -13.225 -1.807 -14.749 1.00 97.81 128 ASN A C 1
ATOM 1033 O O . ASN A 1 128 ? -14.191 -1.763 -15.500 1.00 97.81 128 ASN A O 1
ATOM 1037 N N . GLU A 1 129 ? -12.188 -2.589 -15.002 1.00 97.19 129 GLU A N 1
ATOM 1038 C CA . GLU A 1 129 ? -12.060 -3.443 -16.174 1.00 97.19 129 GLU A CA 1
ATOM 1039 C C . GLU A 1 129 ? -11.385 -4.755 -15.776 1.00 97.19 129 GLU A C 1
ATOM 1041 O O . GLU A 1 129 ? -10.557 -4.773 -14.865 1.00 97.19 129 GLU A O 1
ATOM 1046 N N . ASP A 1 130 ? -11.749 -5.853 -16.433 1.00 96.81 130 ASP A N 1
ATOM 1047 C CA . ASP A 1 130 ? -11.148 -7.164 -16.206 1.00 96.81 130 ASP A CA 1
ATOM 1048 C C . ASP A 1 130 ? -9.907 -7.365 -17.083 1.00 96.81 130 ASP A C 1
ATOM 1050 O O . ASP A 1 130 ? -9.923 -7.114 -18.283 1.00 96.81 130 ASP A O 1
ATOM 1054 N N . TYR A 1 131 ? -8.833 -7.881 -16.481 1.00 97.31 131 TYR A N 1
ATOM 1055 C CA . TYR A 1 131 ? -7.603 -8.252 -17.184 1.00 97.31 131 TYR A CA 1
ATOM 1056 C C . TYR A 1 131 ? -7.229 -9.698 -16.849 1.00 97.31 131 TYR A C 1
ATOM 1058 O O . TYR A 1 131 ? -7.527 -10.201 -15.762 1.00 97.31 131 TYR A O 1
ATOM 1066 N N . SER A 1 132 ? -6.535 -10.376 -17.766 1.00 97.12 132 SER A N 1
ATOM 1067 C CA . SER A 1 132 ? -5.937 -11.683 -17.472 1.00 97.12 132 SER A CA 1
ATOM 1068 C C . SER A 1 132 ? -4.736 -11.496 -16.547 1.00 97.12 132 SER A C 1
ATOM 1070 O O . SER A 1 132 ? -3.744 -10.881 -16.937 1.00 97.12 132 SER A O 1
ATOM 1072 N N . CYS A 1 133 ? -4.814 -12.027 -15.327 1.00 97.44 133 CYS A N 1
ATOM 1073 C CA . CYS A 1 133 ? -3.787 -11.871 -14.296 1.00 97.44 133 CYS A CA 1
ATOM 1074 C C . CYS A 1 133 ? -3.378 -13.221 -13.698 1.00 97.44 133 CYS A C 1
ATOM 1076 O O . CYS A 1 133 ? -4.147 -14.180 -13.709 1.00 97.44 133 CYS A O 1
ATOM 1078 N N . ASP A 1 134 ? -2.147 -13.298 -13.197 1.00 97.00 134 ASP A N 1
ATOM 1079 C CA . ASP A 1 134 ? -1.612 -14.443 -12.440 1.00 97.00 134 ASP A CA 1
ATOM 1080 C C . ASP A 1 134 ? -1.180 -14.064 -11.015 1.00 97.00 134 ASP A C 1
ATOM 1082 O O . ASP A 1 134 ? -0.916 -14.935 -10.185 1.00 97.00 134 ASP A O 1
ATOM 1086 N N . VAL A 1 135 ? -1.159 -12.766 -10.708 1.00 96.69 135 VAL A N 1
ATOM 1087 C CA . VAL A 1 135 ? -0.943 -12.230 -9.368 1.00 96.69 135 VAL A CA 1
ATOM 1088 C C . VAL A 1 135 ? -2.127 -11.344 -9.006 1.00 96.69 135 VAL A C 1
ATOM 1090 O O . VAL A 1 135 ? -2.539 -10.498 -9.799 1.00 96.69 135 VAL A O 1
ATOM 1093 N N . PHE A 1 136 ? -2.647 -11.512 -7.791 1.00 97.81 136 PHE A N 1
ATOM 1094 C CA . PHE A 1 136 ? -3.842 -10.825 -7.301 1.00 97.81 136 PHE A CA 1
ATOM 1095 C C . PHE A 1 136 ? -3.552 -10.034 -6.030 1.00 97.81 136 PHE A C 1
ATOM 1097 O O . PHE A 1 136 ? -2.662 -10.389 -5.253 1.00 97.81 136 PHE A O 1
ATOM 1104 N N . LEU A 1 137 ? -4.309 -8.964 -5.812 1.00 96.94 137 LEU A N 1
ATOM 1105 C CA . LEU A 1 137 ? -4.279 -8.174 -4.592 1.00 96.94 137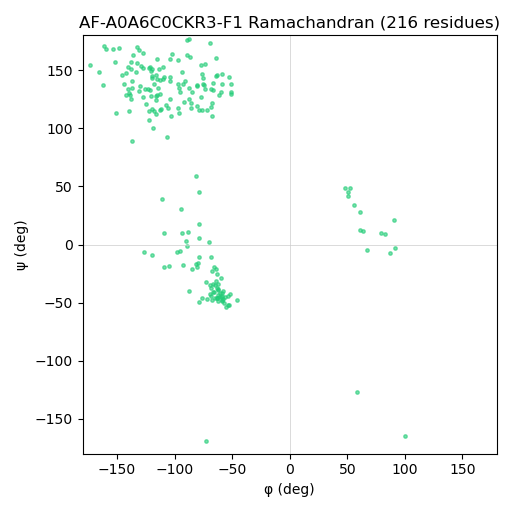 LEU A CA 1
ATOM 1106 C C . LEU A 1 137 ? -4.680 -9.073 -3.406 1.00 96.94 137 LEU A C 1
ATOM 1108 O O . LEU A 1 137 ? -5.715 -9.740 -3.493 1.00 96.94 137 LEU A O 1
ATOM 1112 N N . PRO A 1 138 ? -3.894 -9.124 -2.314 1.00 96.88 138 PRO A N 1
ATOM 1113 C CA . PRO A 1 138 ? -4.309 -9.840 -1.116 1.00 96.88 138 PRO A CA 1
ATOM 1114 C C . PRO A 1 138 ? -5.557 -9.196 -0.506 1.00 96.88 138 PRO A C 1
ATOM 1116 O O . PRO A 1 138 ? -5.881 -8.036 -0.769 1.00 96.88 138 PRO A O 1
ATOM 1119 N N . GLU A 1 139 ? -6.257 -9.958 0.326 1.00 94.12 139 GLU A N 1
ATOM 1120 C CA . GLU A 1 139 ? -7.400 -9.439 1.064 1.00 94.12 139 GLU A CA 1
ATOM 1121 C C . GLU A 1 139 ? -6.973 -8.272 1.962 1.00 94.12 139 GLU A C 1
ATOM 1123 O O . GLU A 1 139 ? -5.977 -8.350 2.682 1.00 94.12 139 GLU A O 1
ATOM 1128 N N . ILE A 1 140 ? -7.722 -7.171 1.887 1.00 94.00 140 ILE A N 1
ATOM 1129 C CA . ILE A 1 140 ? -7.513 -6.013 2.751 1.00 94.00 140 ILE A CA 1
ATOM 1130 C C . ILE A 1 140 ? -8.177 -6.331 4.095 1.00 94.00 140 ILE A C 1
ATOM 1132 O O . ILE A 1 140 ? -9.395 -6.528 4.113 1.00 94.00 140 ILE A O 1
ATOM 1136 N N . PRO A 1 141 ? -7.429 -6.359 5.214 1.00 91.00 141 PRO A N 1
ATOM 1137 C CA . PRO A 1 141 ? -7.998 -6.696 6.510 1.00 91.00 141 PRO A CA 1
ATOM 1138 C C . PRO A 1 141 ? -9.128 -5.743 6.905 1.00 91.00 141 PRO A C 1
ATOM 1140 O O . PRO A 1 141 ? -9.114 -4.548 6.600 1.00 91.00 141 PRO A O 1
ATOM 1143 N N . VAL A 1 142 ? -10.123 -6.252 7.623 1.00 87.75 142 VAL A N 1
ATOM 1144 C CA . VAL A 1 142 ? -11.339 -5.488 7.943 1.00 87.75 142 VAL A CA 1
ATOM 1145 C C . VAL A 1 142 ? -11.075 -4.247 8.800 1.00 87.75 142 VAL A C 1
ATOM 1147 O O . VAL A 1 142 ? -11.804 -3.266 8.669 1.00 87.75 142 VAL A O 1
ATOM 1150 N N . ASN A 1 143 ? -9.993 -4.215 9.585 1.00 89.44 143 ASN A N 1
ATOM 1151 C CA . ASN A 1 143 ? -9.567 -3.026 10.327 1.00 89.44 143 ASN A CA 1
ATOM 1152 C C . ASN A 1 143 ? -9.020 -1.895 9.431 1.00 89.44 143 ASN A C 1
ATOM 1154 O O . ASN A 1 143 ? -8.641 -0.855 9.956 1.00 89.44 143 ASN A O 1
ATOM 1158 N N . TYR A 1 144 ? -9.004 -2.036 8.102 1.00 93.75 144 TYR A N 1
ATOM 1159 C CA . TYR A 1 144 ? -8.685 -0.956 7.164 1.00 93.75 144 TYR A CA 1
ATOM 1160 C C . TYR A 1 144 ? -9.955 -0.290 6.639 1.00 93.75 144 TYR A C 1
ATOM 1162 O O . TYR A 1 144 ? -10.740 -0.885 5.899 1.00 93.75 144 TYR A O 1
ATOM 1170 N N . PHE A 1 145 ? -10.167 0.965 7.009 1.00 94.56 145 PHE A N 1
ATOM 1171 C CA . PHE A 1 145 ? -11.368 1.721 6.678 1.00 94.56 145 PHE A CA 1
ATOM 1172 C C . PHE A 1 145 ? -11.120 2.561 5.437 1.00 94.56 145 PHE A C 1
ATOM 1174 O O . PHE A 1 145 ? -10.086 3.216 5.331 1.00 94.56 145 PHE A O 1
ATOM 1181 N N . GLN A 1 146 ? -12.068 2.560 4.503 1.00 94.69 146 GLN A N 1
ATOM 1182 C CA . GLN A 1 146 ? -11.994 3.420 3.329 1.00 94.69 146 GLN A CA 1
ATOM 1183 C C . GLN A 1 146 ? -12.167 4.881 3.760 1.00 94.69 146 GLN A C 1
ATOM 1185 O O . GLN A 1 146 ? -13.215 5.257 4.276 1.00 94.69 146 GLN A O 1
ATOM 1190 N N . THR A 1 147 ? -11.150 5.703 3.527 1.00 94.88 147 THR A N 1
ATOM 1191 C CA . THR A 1 147 ? -11.159 7.144 3.830 1.00 94.88 147 THR A CA 1
ATOM 1192 C C . THR A 1 147 ? -11.311 7.997 2.583 1.00 94.88 147 THR A C 1
ATOM 1194 O O . THR A 1 147 ? -11.689 9.163 2.667 1.00 94.88 147 THR A O 1
ATOM 1197 N N . LYS A 1 148 ? -11.031 7.426 1.409 1.00 96.00 148 LYS A N 1
ATOM 1198 C CA . LYS A 1 148 ? -11.199 8.106 0.131 1.00 96.00 148 LYS A CA 1
ATOM 1199 C C . LYS A 1 148 ? -11.671 7.133 -0.933 1.00 96.00 148 LYS A C 1
ATOM 1201 O O . LYS A 1 148 ? -11.136 6.034 -1.036 1.00 96.00 148 LYS A O 1
ATOM 1206 N N . PHE A 1 149 ? -12.615 7.583 -1.746 1.00 96.94 149 PHE A N 1
ATOM 1207 C CA . PHE A 1 149 ? -13.007 6.959 -3.000 1.00 96.94 149 PHE A CA 1
ATOM 1208 C C . PHE A 1 149 ? -13.239 8.080 -4.005 1.00 96.94 149 PHE A C 1
ATOM 1210 O O . PHE A 1 149 ? -14.099 8.933 -3.794 1.00 96.94 149 PHE A O 1
ATOM 1217 N N . GLN A 1 150 ? -12.415 8.143 -5.044 1.00 97.88 150 GLN A N 1
ATOM 1218 C CA . GLN A 1 150 ? -12.454 9.237 -6.007 1.00 97.88 150 GLN A CA 1
ATOM 1219 C C . GLN A 1 150 ? -12.286 8.695 -7.425 1.00 97.88 150 GLN A C 1
ATOM 1221 O O . GLN A 1 150 ? -11.320 7.987 -7.704 1.00 97.88 150 GLN A O 1
ATOM 1226 N N . LEU A 1 151 ? -13.197 9.089 -8.319 1.00 98.19 151 LEU A N 1
ATOM 1227 C CA . LEU A 1 151 ? -13.050 8.908 -9.761 1.00 98.19 151 LEU A CA 1
ATOM 1228 C C . LEU A 1 151 ? -11.892 9.770 -10.282 1.00 98.19 151 LEU A C 1
ATOM 1230 O O . LEU A 1 151 ? -11.777 10.949 -9.935 1.00 98.19 151 LEU A O 1
ATOM 1234 N N . LEU A 1 152 ? -11.034 9.173 -11.101 1.00 97.75 152 LEU A N 1
ATOM 1235 C CA . LEU A 1 152 ? -9.936 9.848 -11.780 1.00 97.75 152 LEU A CA 1
ATOM 1236 C C . LEU A 1 152 ? -10.340 10.233 -13.207 1.00 97.75 152 LEU A C 1
ATOM 1238 O O . LEU A 1 152 ? -11.259 9.656 -13.784 1.00 97.75 152 LEU A O 1
ATOM 1242 N N . ASN A 1 153 ? -9.632 11.213 -13.769 1.00 96.94 153 ASN A N 1
ATOM 1243 C CA . ASN A 1 153 ? -9.832 11.626 -15.159 1.00 96.94 153 ASN A CA 1
ATOM 1244 C C . ASN A 1 153 ? -9.273 10.588 -16.141 1.00 96.94 153 ASN A C 1
ATOM 1246 O O . ASN A 1 153 ? -9.834 10.404 -17.219 1.00 96.94 153 ASN A O 1
ATOM 1250 N N . GLU A 1 154 ? -8.196 9.899 -15.753 1.00 96.81 154 GLU A N 1
ATOM 1251 C CA . GLU A 1 154 ? -7.644 8.782 -16.509 1.00 96.81 154 GLU A CA 1
ATOM 1252 C C . GLU A 1 154 ? -8.672 7.658 -16.690 1.00 96.81 154 GLU A C 1
ATOM 1254 O O . GLU A 1 154 ? -9.394 7.278 -15.764 1.00 96.81 154 GLU A O 1
ATOM 1259 N N . LYS A 1 155 ? -8.697 7.107 -17.901 1.00 97.94 155 LYS A N 1
ATOM 1260 C CA . LYS A 1 155 ? -9.500 5.948 -18.282 1.00 97.94 155 LYS A CA 1
ATOM 1261 C C . LYS A 1 155 ? -8.585 4.795 -18.652 1.00 97.94 155 LYS A C 1
ATOM 1263 O O . LYS A 1 155 ? -7.417 5.003 -18.986 1.00 97.94 155 LYS A O 1
ATOM 1268 N N . THR A 1 156 ? -9.121 3.586 -18.611 1.00 97.56 156 THR A N 1
ATOM 1269 C CA . THR A 1 156 ? -8.423 2.434 -19.179 1.00 97.56 156 THR A CA 1
ATOM 1270 C C . THR A 1 156 ? -8.359 2.520 -20.708 1.00 97.56 156 THR A C 1
ATOM 1272 O O . THR A 1 156 ? -8.985 3.390 -21.320 1.00 97.56 156 THR A O 1
ATOM 1275 N N . GLU A 1 157 ? -7.626 1.603 -21.345 1.00 94.06 157 GLU A N 1
ATOM 1276 C CA . GLU A 1 157 ? -7.518 1.542 -22.811 1.00 94.06 157 GLU A CA 1
ATOM 1277 C C . GLU A 1 157 ? -8.888 1.345 -23.491 1.00 94.06 157 GLU A C 1
ATOM 1279 O O . GLU A 1 157 ? -9.106 1.863 -24.584 1.00 94.06 157 GLU A O 1
ATOM 1284 N N . ASN A 1 158 ? -9.831 0.691 -22.804 1.00 95.94 158 ASN A N 1
ATOM 1285 C CA . ASN A 1 158 ? -11.205 0.476 -23.263 1.00 95.94 158 ASN A CA 1
ATOM 1286 C C . ASN A 1 158 ? -12.204 1.542 -22.765 1.00 95.94 158 ASN A C 1
ATOM 1288 O O . ASN A 1 158 ? -13.410 1.391 -22.941 1.00 95.94 158 ASN A O 1
ATOM 1292 N N . GLY A 1 159 ? -11.726 2.638 -22.164 1.00 97.06 159 GLY A N 1
ATOM 1293 C CA . GLY A 1 159 ? -12.570 3.756 -21.730 1.00 97.06 159 GLY A CA 1
ATOM 1294 C C . GLY A 1 159 ? -13.248 3.569 -20.367 1.00 97.06 159 GLY A C 1
ATOM 1295 O O . GLY A 1 159 ? -14.072 4.404 -19.978 1.00 97.06 159 GLY A O 1
ATOM 1296 N N . GLU A 1 160 ? -12.888 2.526 -19.616 1.00 98.25 160 GLU A N 1
ATOM 1297 C CA . GLU A 1 160 ? -13.466 2.251 -18.301 1.00 98.25 160 GLU A CA 1
ATOM 1298 C C . GLU A 1 160 ? -12.957 3.213 -17.227 1.00 98.25 160 GLU A C 1
ATOM 1300 O O . GLU A 1 160 ? -11.875 3.804 -17.313 1.00 98.25 160 GLU A O 1
ATOM 1305 N N . ASN A 1 161 ? -13.772 3.382 -16.186 1.00 98.44 161 ASN A N 1
ATOM 1306 C CA . ASN A 1 161 ? -13.451 4.254 -15.063 1.00 98.44 161 ASN A CA 1
ATOM 1307 C C . ASN A 1 161 ? -12.255 3.732 -14.256 1.00 98.44 161 ASN A C 1
ATOM 1309 O O . ASN A 1 161 ? -12.174 2.546 -13.929 1.00 98.44 161 ASN A O 1
ATOM 1313 N N . VAL A 1 162 ? -11.382 4.653 -13.846 1.00 98.56 162 VAL A N 1
ATOM 1314 C CA . VAL A 1 162 ? -10.304 4.389 -12.890 1.00 98.56 162 VAL A CA 1
ATOM 1315 C C . VAL A 1 162 ? -10.568 5.188 -11.620 1.00 98.56 162 VAL A C 1
ATOM 1317 O O . VAL A 1 162 ? -10.900 6.372 -11.664 1.00 98.56 162 VAL A O 1
ATOM 1320 N N . PHE A 1 163 ? -10.412 4.547 -10.470 1.00 98.38 163 PHE A N 1
ATOM 1321 C CA . PHE A 1 163 ? -10.642 5.147 -9.162 1.00 98.38 163 PHE A CA 1
ATOM 1322 C C . PHE A 1 163 ? -9.363 5.120 -8.334 1.00 98.38 163 PHE A C 1
ATOM 1324 O O . PHE A 1 163 ? -8.548 4.212 -8.466 1.00 98.38 163 PHE A O 1
ATOM 1331 N N . ILE A 1 164 ? -9.207 6.082 -7.431 1.00 98.06 164 ILE A N 1
ATOM 1332 C CA . ILE A 1 164 ? -8.284 5.961 -6.304 1.00 98.06 164 ILE A CA 1
ATOM 1333 C C . ILE A 1 164 ? -9.095 5.678 -5.043 1.00 98.06 164 ILE A C 1
ATOM 1335 O O . ILE A 1 164 ? -10.012 6.426 -4.689 1.00 98.06 164 ILE A O 1
ATOM 1339 N N . VAL A 1 165 ? -8.735 4.598 -4.360 1.00 98.06 165 VAL A N 1
ATOM 1340 C CA . VAL A 1 165 ? -9.294 4.202 -3.072 1.00 98.06 165 VAL A CA 1
ATOM 1341 C C . VAL A 1 165 ? -8.179 4.256 -2.041 1.00 98.06 165 VAL A C 1
ATOM 1343 O O . VAL A 1 165 ? -7.102 3.703 -2.256 1.00 98.06 165 VAL A O 1
ATOM 1346 N N . ILE A 1 166 ? -8.404 4.960 -0.936 1.00 98.12 166 ILE A N 1
ATOM 1347 C CA . ILE A 1 166 ? -7.437 5.032 0.162 1.00 98.12 166 ILE A CA 1
ATOM 1348 C C . ILE A 1 166 ? -8.061 4.385 1.382 1.00 98.12 166 ILE A C 1
ATOM 1350 O O . ILE A 1 166 ? -9.168 4.748 1.782 1.00 98.12 166 ILE A O 1
ATOM 1354 N N . PHE A 1 167 ? -7.325 3.457 1.981 1.00 97.31 167 PHE A N 1
ATOM 1355 C CA . PHE A 1 167 ? -7.688 2.833 3.240 1.00 97.31 167 PHE A CA 1
ATOM 1356 C C . PHE A 1 167 ? -6.750 3.280 4.357 1.00 97.31 167 PHE A C 1
ATOM 1358 O O . PHE A 1 167 ? -5.545 3.396 4.138 1.00 97.31 167 PHE A O 1
ATOM 1365 N N . LYS A 1 168 ? -7.294 3.482 5.556 1.00 96.12 168 LYS A N 1
ATOM 1366 C CA . LYS A 1 168 ? -6.565 3.753 6.799 1.00 96.12 168 LYS A CA 1
ATOM 1367 C C . LYS A 1 168 ? -6.732 2.574 7.746 1.00 96.12 168 LYS A C 1
ATOM 1369 O O . LYS A 1 168 ? -7.859 2.177 8.030 1.00 96.12 168 LYS A O 1
ATOM 1374 N N . GLN A 1 169 ? -5.634 2.060 8.279 1.00 95.00 169 GLN A N 1
ATOM 1375 C CA . GLN A 1 169 ? -5.670 1.102 9.374 1.00 95.00 169 GLN A CA 1
ATOM 1376 C C . GLN A 1 169 ? -6.196 1.780 10.643 1.00 95.00 169 GLN A C 1
ATOM 1378 O O . GLN A 1 169 ? -5.617 2.757 11.128 1.00 95.00 169 GLN A O 1
ATOM 1383 N N . ILE A 1 170 ? -7.277 1.237 11.189 1.00 92.81 170 ILE A N 1
ATOM 1384 C CA . ILE A 1 170 ? -7.849 1.640 12.467 1.00 92.81 170 ILE A CA 1
ATOM 1385 C C . ILE A 1 170 ? -7.078 0.987 13.606 1.00 92.81 170 ILE A C 1
ATOM 1387 O O . ILE A 1 170 ? -6.723 -0.193 13.554 1.00 92.81 170 ILE A O 1
ATOM 1391 N N . LYS A 1 171 ? -6.808 1.789 14.633 1.00 92.44 171 LYS A N 1
ATOM 1392 C CA . LYS A 1 171 ? -6.009 1.440 15.806 1.00 92.44 171 LYS A CA 1
ATOM 1393 C C . LYS A 1 171 ? -6.741 1.875 17.067 1.00 92.44 171 LYS A C 1
ATOM 1395 O O . LYS A 1 171 ? -7.541 2.812 17.039 1.00 92.44 171 LYS A O 1
ATOM 1400 N N . LYS A 1 172 ? -6.410 1.225 18.182 1.00 93.69 172 LYS A N 1
ATOM 1401 C CA . LYS A 1 172 ? -6.809 1.681 19.514 1.00 93.69 172 LYS A CA 1
ATOM 1402 C C . LYS A 1 172 ? -6.451 3.162 19.699 1.00 93.69 172 LYS A C 1
ATOM 1404 O O . LYS A 1 172 ? -5.376 3.596 19.287 1.00 93.69 172 LYS A O 1
ATOM 1409 N N . GLY A 1 173 ? -7.360 3.922 20.300 1.00 94.44 173 GLY A N 1
ATOM 1410 C CA . GLY A 1 173 ? -7.223 5.356 20.550 1.00 94.44 173 GLY A CA 1
ATOM 1411 C C . GLY A 1 173 ? -7.684 6.259 19.402 1.00 94.44 173 GLY A C 1
ATOM 1412 O O . GLY A 1 173 ? -7.743 7.470 19.584 1.00 94.44 173 GLY A O 1
ATOM 1413 N N . MET A 1 174 ? -8.031 5.716 18.231 1.00 94.88 174 MET A N 1
ATOM 1414 C CA . MET A 1 174 ? -8.555 6.530 17.130 1.00 94.88 174 MET A CA 1
ATOM 1415 C C . MET A 1 174 ? -10.007 6.945 17.375 1.00 94.88 174 MET A C 1
ATOM 1417 O O . MET A 1 174 ? -10.806 6.161 17.886 1.00 94.88 174 MET A O 1
ATOM 1421 N N . HIS A 1 175 ? -10.348 8.166 16.963 1.00 94.81 175 HIS A N 1
ATOM 1422 C CA . HIS A 1 175 ? -11.712 8.676 17.024 1.00 94.81 175 HIS A CA 1
ATOM 1423 C C . HIS A 1 175 ? -12.556 8.161 15.857 1.00 94.81 175 HIS A C 1
ATOM 1425 O O . HIS A 1 175 ? -12.107 8.145 14.710 1.00 94.81 175 HIS A O 1
ATOM 1431 N N . VAL A 1 176 ? -13.792 7.774 16.155 1.00 95.06 176 VAL A N 1
ATOM 1432 C CA . VAL A 1 176 ? -14.778 7.306 15.177 1.00 95.06 176 VAL A CA 1
ATOM 1433 C C . VAL A 1 176 ? -16.156 7.883 15.474 1.00 95.06 176 VAL A C 1
ATOM 1435 O O . VAL A 1 176 ? -16.458 8.265 16.605 1.00 95.06 176 VAL A O 1
ATOM 1438 N N . GLU A 1 177 ? -17.002 7.940 14.454 1.00 95.00 177 GLU A N 1
ATOM 1439 C CA . GLU A 1 177 ? -18.424 8.232 14.584 1.00 95.00 177 GLU A CA 1
ATOM 1440 C C . GLU A 1 177 ? -19.212 6.920 14.648 1.00 95.00 177 GLU A C 1
ATOM 1442 O O . GLU A 1 177 ? -19.031 6.038 13.804 1.00 95.00 177 GLU A O 1
ATOM 1447 N N . TYR A 1 178 ? -20.108 6.815 15.627 1.00 95.19 178 TYR A N 1
ATOM 1448 C CA . TYR A 1 178 ? -21.106 5.752 15.741 1.00 95.19 178 TYR A CA 1
ATOM 1449 C C . TYR A 1 178 ? -22.432 6.381 16.174 1.00 95.19 178 TYR A C 1
ATOM 1451 O O . TYR A 1 178 ? -22.474 7.100 17.176 1.00 95.19 178 TYR A O 1
ATOM 1459 N N . GLU A 1 179 ? -23.504 6.144 15.408 1.00 93.81 179 GLU A N 1
ATOM 1460 C CA . GLU A 1 179 ? -24.833 6.740 15.644 1.00 93.81 179 GLU A CA 1
ATOM 1461 C C . GLU A 1 179 ? -24.771 8.278 15.811 1.00 93.81 179 GLU A C 1
ATOM 1463 O O . GLU A 1 179 ? -25.354 8.830 16.740 1.00 93.81 179 GLU A O 1
ATOM 1468 N N . ASN A 1 180 ? -24.024 8.974 14.939 1.00 92.50 180 ASN A N 1
ATOM 1469 C CA . ASN A 1 180 ? -23.794 10.434 14.961 1.00 92.50 180 ASN A CA 1
ATOM 1470 C C . ASN A 1 180 ? -23.102 10.980 16.227 1.00 92.50 180 ASN A C 1
ATOM 1472 O O . ASN A 1 180 ? -23.064 12.190 16.446 1.00 92.50 180 ASN A O 1
ATOM 1476 N N . ASN A 1 181 ? -22.548 10.107 17.068 1.00 93.69 181 ASN A N 1
ATOM 1477 C CA . ASN A 1 181 ? -21.799 10.482 18.262 1.00 93.69 181 ASN A CA 1
ATOM 1478 C C . ASN A 1 181 ? -20.313 10.178 18.073 1.00 93.69 181 ASN A C 1
ATOM 1480 O O . ASN A 1 181 ? -19.954 9.272 17.320 1.00 93.69 181 ASN A O 1
ATOM 1484 N N . LYS A 1 182 ? -19.446 10.919 18.772 1.00 95.94 182 LYS A N 1
ATOM 1485 C CA . LYS A 1 182 ? -17.998 10.679 18.770 1.00 95.94 182 LYS A CA 1
ATOM 1486 C C . LYS A 1 182 ? -17.628 9.622 19.804 1.00 95.94 182 LYS A C 1
ATOM 1488 O O . LYS A 1 182 ? -17.996 9.740 20.970 1.00 95.94 182 LYS A O 1
ATOM 1493 N N . TRP A 1 183 ? -16.838 8.649 19.376 1.00 97.19 183 TRP A N 1
ATOM 1494 C CA . TRP A 1 183 ? -16.306 7.573 20.203 1.00 97.19 183 TRP A CA 1
ATOM 1495 C C . TRP A 1 183 ? -14.809 7.410 19.956 1.00 97.19 183 TRP A C 1
ATOM 1497 O O . TRP A 1 183 ? -14.247 7.984 19.020 1.00 97.19 183 TRP A O 1
ATOM 1507 N N . ILE A 1 184 ? -14.163 6.614 20.797 1.00 96.81 184 ILE A N 1
ATOM 1508 C CA . ILE A 1 184 ? -12.772 6.191 20.659 1.00 96.81 184 ILE A CA 1
ATOM 1509 C C . ILE A 1 184 ? -12.750 4.671 20.517 1.00 96.81 184 ILE A C 1
ATOM 1511 O O . ILE A 1 184 ? -13.473 3.979 21.228 1.00 96.81 184 ILE A O 1
ATOM 1515 N N . ILE A 1 185 ? -11.920 4.137 19.621 1.00 96.38 185 ILE A N 1
ATOM 1516 C CA . ILE A 1 185 ? -11.660 2.695 19.547 1.00 96.38 185 ILE A CA 1
ATOM 1517 C C . ILE A 1 185 ? -10.903 2.262 20.808 1.00 96.38 185 ILE A C 1
ATOM 1519 O O . ILE A 1 185 ? -9.732 2.601 20.973 1.00 96.38 185 ILE A O 1
ATOM 1523 N N . GLU A 1 186 ? -11.546 1.493 21.680 1.00 96.75 186 GLU A N 1
ATOM 1524 C CA . GLU A 1 186 ? -10.939 0.954 22.902 1.00 96.75 186 GLU A CA 1
ATOM 1525 C C . GLU A 1 186 ? -10.231 -0.379 22.636 1.00 96.75 186 GLU A C 1
ATOM 1527 O O . GLU A 1 186 ? -9.129 -0.612 23.141 1.00 96.75 186 GLU A O 1
ATOM 1532 N N . ASN A 1 187 ? -10.833 -1.243 21.813 1.00 94.00 187 ASN A N 1
ATOM 1533 C CA . ASN A 1 187 ? -10.227 -2.506 21.402 1.00 94.00 187 ASN A CA 1
ATOM 1534 C C . ASN A 1 187 ? -10.717 -2.973 20.021 1.00 94.00 187 ASN A C 1
ATOM 1536 O O . ASN A 1 187 ? -11.798 -2.584 19.572 1.00 94.00 187 ASN A O 1
ATOM 1540 N N . ILE A 1 188 ? -9.922 -3.818 19.365 1.00 92.62 188 ILE A N 1
ATOM 1541 C CA . ILE A 1 188 ? -10.248 -4.477 18.094 1.00 92.62 188 ILE A CA 1
ATOM 1542 C C . ILE A 1 188 ? -10.093 -5.980 18.314 1.00 92.62 188 ILE A C 1
ATOM 1544 O O . ILE A 1 188 ? -9.007 -6.435 18.668 1.00 92.62 188 ILE A O 1
ATOM 1548 N N . HIS A 1 189 ? -11.169 -6.735 18.111 1.00 91.00 189 HIS A N 1
ATOM 1549 C CA . HIS A 1 189 ? -11.238 -8.153 18.458 1.00 91.00 189 HIS A CA 1
ATOM 1550 C C . HIS A 1 189 ? -11.094 -9.004 17.201 1.00 91.00 189 HIS A C 1
ATOM 1552 O O . HIS A 1 189 ? -11.971 -9.003 16.339 1.00 91.00 189 HIS A O 1
ATOM 1558 N N . PHE A 1 190 ? -9.963 -9.701 17.085 1.00 86.25 190 PHE A N 1
ATOM 1559 C CA . PHE A 1 190 ? -9.639 -10.551 15.931 1.00 86.25 190 PHE A CA 1
ATOM 1560 C C . PHE A 1 190 ? -9.939 -12.040 16.168 1.00 86.25 190 PHE A C 1
ATOM 1562 O O . PHE A 1 190 ? -9.802 -12.835 15.241 1.00 86.25 190 PHE A O 1
ATOM 1569 N N . GLU A 1 191 ? -10.326 -12.411 17.391 1.00 85.31 191 GLU A N 1
ATOM 1570 C CA . GLU A 1 191 ? -10.520 -13.800 17.830 1.00 85.31 191 GLU A CA 1
ATOM 1571 C C . GLU A 1 191 ? -11.630 -14.524 17.052 1.00 85.31 191 GLU A C 1
ATOM 1573 O O . GLU A 1 191 ? -11.481 -15.700 16.731 1.00 85.31 191 GLU A O 1
ATOM 1578 N N . ASP A 1 192 ? -12.682 -13.802 16.660 1.00 79.38 192 ASP A N 1
ATOM 1579 C CA . ASP A 1 192 ? -13.850 -14.351 15.960 1.00 79.38 192 ASP A CA 1
ATOM 1580 C C . ASP A 1 192 ? -13.760 -14.229 14.427 1.00 79.38 192 ASP A C 1
ATOM 1582 O O . ASP A 1 192 ? -14.778 -14.070 13.750 1.00 79.38 192 ASP A O 1
ATOM 1586 N N . TYR A 1 193 ? -12.556 -14.261 13.838 1.00 74.62 193 TYR A N 1
ATOM 1587 C CA . TYR A 1 193 ? -12.381 -14.131 12.383 1.00 74.62 193 TYR A CA 1
ATOM 1588 C C . TYR A 1 193 ? -13.294 -15.109 11.603 1.00 74.62 193 TYR A C 1
ATOM 1590 O O . TYR A 1 193 ? -13.278 -16.310 11.882 1.00 74.62 193 TYR A O 1
ATOM 1598 N N . PRO A 1 194 ? -14.070 -14.636 10.601 1.00 69.94 194 PRO A N 1
ATOM 1599 C CA . PRO A 1 194 ? -14.003 -13.313 9.961 1.00 69.94 194 PRO A CA 1
ATOM 1600 C C . PRO A 1 194 ? -14.866 -12.208 10.606 1.00 69.94 194 PRO A C 1
ATOM 1602 O O . PRO A 1 194 ? -14.818 -11.065 10.151 1.00 69.94 194 PRO A O 1
ATOM 1605 N N . ASN A 1 195 ? -15.627 -12.505 11.662 1.00 80.88 195 ASN A N 1
ATOM 1606 C CA . ASN A 1 195 ? -16.563 -11.593 12.335 1.00 80.88 195 ASN A CA 1
ATOM 1607 C C . ASN A 1 195 ? -15.860 -10.655 13.327 1.00 80.88 195 ASN A C 1
ATOM 1609 O O . ASN A 1 195 ? -16.151 -10.626 14.519 1.00 80.88 195 ASN A O 1
ATOM 1613 N N . ILE A 1 196 ? -14.919 -9.867 12.824 1.00 84.56 196 ILE A N 1
ATOM 1614 C CA . ILE A 1 196 ? -14.167 -8.904 13.630 1.00 84.56 196 ILE A CA 1
ATOM 1615 C C . ILE A 1 196 ? -15.091 -7.772 14.085 1.00 84.56 196 ILE A C 1
ATOM 1617 O O . ILE A 1 196 ? -15.818 -7.175 13.285 1.00 84.56 196 ILE A O 1
ATOM 1621 N N . TYR A 1 197 ? -15.004 -7.427 15.365 1.00 91.19 197 TYR A N 1
ATOM 1622 C CA . TYR A 1 197 ? -15.766 -6.340 15.971 1.00 91.19 197 TYR A CA 1
ATOM 1623 C C . TYR A 1 197 ? -14.864 -5.409 16.790 1.00 91.19 197 TYR A C 1
ATOM 1625 O O . TYR A 1 197 ? -13.694 -5.680 17.068 1.00 91.19 197 TYR A O 1
ATOM 1633 N N . PHE A 1 198 ? -15.417 -4.258 17.149 1.00 95.00 198 PHE A N 1
ATOM 1634 C CA . PHE A 1 198 ? -14.729 -3.154 17.805 1.00 95.00 198 PHE A CA 1
ATOM 1635 C C . PHE A 1 198 ? -15.418 -2.864 19.131 1.00 95.00 198 PHE A C 1
ATOM 1637 O O . PHE A 1 198 ? -16.640 -2.717 19.159 1.00 95.00 198 PHE A O 1
ATOM 1644 N N . THR A 1 199 ? -14.644 -2.717 20.206 1.00 96.69 199 THR A N 1
ATOM 1645 C CA . THR A 1 199 ? -15.129 -2.028 21.409 1.00 96.69 199 THR A CA 1
ATOM 1646 C C . THR A 1 199 ? -14.849 -0.545 21.241 1.00 96.69 199 THR A C 1
ATOM 1648 O O . THR A 1 199 ? -13.705 -0.151 21.006 1.00 96.69 199 THR A O 1
ATOM 1651 N N . ILE A 1 200 ? -15.884 0.275 21.371 1.00 97.25 200 ILE A N 1
ATOM 1652 C CA . ILE A 1 200 ? -15.804 1.733 21.320 1.00 97.25 200 ILE A CA 1
ATOM 1653 C C . ILE A 1 200 ? -16.215 2.335 22.658 1.00 97.25 200 ILE A C 1
ATOM 1655 O O . ILE A 1 200 ? -17.110 1.807 23.314 1.00 97.25 200 ILE A O 1
ATOM 1659 N N . LYS A 1 201 ? -15.584 3.446 23.041 1.00 97.56 201 LYS A N 1
ATOM 1660 C CA . LYS A 1 201 ? -15.809 4.138 24.313 1.00 97.56 201 LYS A CA 1
ATOM 1661 C C . LYS A 1 201 ? -16.157 5.609 24.104 1.00 97.56 201 LYS A C 1
ATOM 1663 O O . LYS A 1 201 ? -15.507 6.285 23.304 1.00 97.56 201 LYS A O 1
ATOM 1668 N N . ASP A 1 202 ? -17.188 6.094 24.790 1.00 95.50 202 ASP A N 1
ATOM 1669 C CA . ASP A 1 202 ? -17.580 7.508 24.768 1.00 95.50 202 ASP A CA 1
ATOM 1670 C C . ASP A 1 202 ? -16.853 8.330 25.854 1.00 95.50 202 ASP A C 1
ATOM 1672 O O . ASP A 1 202 ? -16.114 7.801 26.687 1.00 95.50 202 ASP A O 1
ATOM 1676 N N . MET A 1 203 ? -17.069 9.651 25.8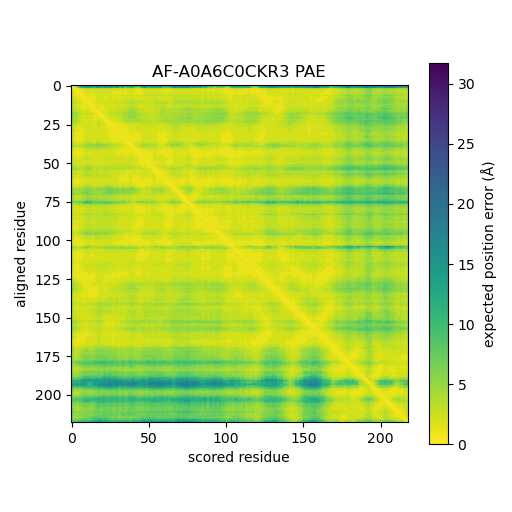63 1.00 91.00 203 MET A N 1
ATOM 1677 C CA . MET A 1 203 ? -16.458 10.555 26.853 1.00 91.00 203 MET A CA 1
ATOM 1678 C C . MET A 1 203 ? -16.941 10.315 28.293 1.00 91.00 203 MET A C 1
ATOM 1680 O O . MET A 1 203 ? -16.265 10.720 29.233 1.00 91.00 203 MET A O 1
ATOM 1684 N N . ASN A 1 204 ? -18.086 9.652 28.474 1.00 93.94 204 ASN A N 1
ATOM 1685 C CA . ASN A 1 204 ? -18.634 9.298 29.786 1.00 93.94 204 ASN A CA 1
ATOM 1686 C C . ASN A 1 204 ? -18.145 7.921 30.261 1.00 93.94 204 ASN A C 1
ATOM 1688 O O . ASN A 1 204 ? -18.586 7.433 31.300 1.00 93.94 204 ASN A O 1
ATOM 1692 N N . GLY A 1 205 ? -17.270 7.273 29.488 1.00 93.19 205 GLY A N 1
ATOM 1693 C CA . GLY A 1 205 ? -16.725 5.960 29.785 1.00 93.19 205 GLY A CA 1
ATOM 1694 C C . GLY A 1 205 ? -17.649 4.790 29.452 1.00 93.19 205 GLY A C 1
ATOM 1695 O O . GLY A 1 205 ? -17.331 3.667 29.837 1.00 93.19 205 GLY A O 1
ATOM 1696 N N . ARG A 1 206 ? -18.763 5.012 28.744 1.00 95.25 206 ARG A N 1
ATOM 1697 C CA . ARG A 1 206 ? -19.651 3.932 28.293 1.00 95.25 206 ARG A CA 1
ATOM 1698 C C . ARG A 1 206 ? -19.011 3.200 27.128 1.00 95.25 206 ARG A C 1
ATOM 1700 O O . ARG A 1 206 ? -18.505 3.838 26.207 1.00 95.25 206 ARG A O 1
ATOM 1707 N N . GLU A 1 207 ? -19.102 1.877 27.145 1.00 97.12 207 GLU A N 1
ATOM 1708 C CA . GLU A 1 207 ? -18.574 1.024 26.086 1.00 97.12 207 GLU A CA 1
ATOM 1709 C C . GLU A 1 207 ? -19.698 0.389 25.265 1.00 97.12 207 GLU A C 1
ATOM 1711 O O . GLU A 1 207 ? -20.762 0.044 25.785 1.00 97.12 207 GLU A O 1
ATOM 1716 N N . LYS A 1 208 ? -19.463 0.235 23.962 1.00 96.69 208 LYS A N 1
ATOM 1717 C CA . LYS A 1 208 ? -20.321 -0.520 23.044 1.00 96.69 208 LYS A CA 1
ATOM 1718 C C . LYS A 1 208 ? -19.464 -1.425 22.170 1.00 96.69 208 LYS A C 1
ATOM 1720 O O . LYS A 1 208 ? -18.347 -1.061 21.809 1.00 96.69 208 LYS A O 1
ATOM 1725 N N . GLN A 1 209 ? -20.013 -2.571 21.784 1.00 96.00 209 GLN A N 1
ATOM 1726 C CA . GLN A 1 209 ? -19.456 -3.397 20.717 1.00 96.00 209 GLN A CA 1
ATOM 1727 C C . GLN A 1 209 ? -20.176 -3.096 19.403 1.00 96.00 209 GLN A C 1
ATOM 1729 O O . GLN A 1 209 ? -21.396 -2.923 19.374 1.00 96.00 209 GLN A O 1
ATOM 1734 N N . THR A 1 210 ? -19.426 -3.013 18.311 1.00 94.50 210 THR A N 1
ATOM 1735 C CA . THR A 1 210 ? -19.978 -2.758 16.978 1.00 94.50 210 THR A CA 1
ATOM 1736 C C . THR A 1 210 ? -19.087 -3.334 15.883 1.00 94.50 210 THR A C 1
ATOM 1738 O O . THR A 1 210 ? -17.949 -3.718 16.123 1.00 94.50 210 THR A O 1
ATOM 1741 N N . ILE A 1 211 ? -19.604 -3.367 14.662 1.00 92.50 211 ILE A N 1
ATOM 1742 C CA . ILE A 1 211 ? -18.900 -3.787 13.450 1.00 92.50 211 ILE A CA 1
ATOM 1743 C C . ILE A 1 211 ? -18.464 -2.575 12.622 1.00 92.50 211 ILE A C 1
ATOM 1745 O O . ILE A 1 211 ? -18.970 -1.461 12.811 1.00 92.50 211 ILE A O 1
ATOM 1749 N N . LYS A 1 212 ? -17.536 -2.807 11.691 1.00 90.06 212 LYS A N 1
ATOM 1750 C CA . LYS A 1 212 ? -16.952 -1.794 10.801 1.00 90.06 212 LYS A CA 1
ATOM 1751 C C . LYS A 1 212 ? -18.010 -0.976 10.064 1.00 90.06 212 LYS A C 1
ATOM 1753 O O . LYS A 1 212 ? -17.883 0.237 9.969 1.00 90.06 212 LYS A O 1
ATOM 1758 N N . GLU A 1 213 ? -19.052 -1.626 9.561 1.00 90.94 213 GLU A N 1
ATOM 1759 C CA . GLU A 1 213 ? -20.077 -1.047 8.683 1.00 90.94 213 GLU A CA 1
ATOM 1760 C C . GLU A 1 213 ? -20.892 0.053 9.375 1.00 90.94 213 GLU A C 1
ATOM 1762 O O . GLU A 1 213 ? -21.488 0.897 8.710 1.00 90.94 213 GLU A O 1
ATOM 1767 N N . LYS A 1 214 ? -20.910 0.059 10.714 1.00 92.94 214 LYS A N 1
ATOM 1768 C CA . LYS A 1 214 ? -21.593 1.075 11.526 1.00 92.94 214 LYS A CA 1
ATOM 1769 C C . LYS A 1 214 ? -20.672 2.209 11.980 1.00 92.94 214 LYS A C 1
ATOM 1771 O O . LYS A 1 214 ? -21.142 3.145 12.625 1.00 92.94 214 LYS A O 1
ATOM 1776 N N . LEU A 1 215 ? -19.377 2.108 11.697 1.00 92.56 215 LEU A N 1
ATOM 1777 C CA . LEU A 1 215 ? -18.370 3.074 12.105 1.00 92.56 215 LEU A CA 1
ATOM 1778 C C . LEU A 1 215 ? -17.954 3.941 10.920 1.00 92.56 215 LEU A C 1
ATOM 1780 O O . LEU A 1 215 ? -17.741 3.452 9.811 1.00 92.56 215 LEU A O 1
ATOM 1784 N N . LYS A 1 216 ? -17.750 5.231 11.176 1.00 91.12 216 LYS A N 1
ATOM 1785 C CA . LYS A 1 216 ? -17.056 6.122 10.242 1.00 91.12 216 LYS A CA 1
ATOM 1786 C C . LYS A 1 216 ? -15.815 6.689 10.902 1.00 91.12 216 LYS A C 1
ATOM 1788 O O . LYS A 1 216 ? -15.809 6.956 12.101 1.00 91.12 216 LYS A O 1
ATOM 1793 N N . LEU A 1 217 ? -14.766 6.875 10.112 1.00 88.56 217 LEU A N 1
ATOM 1794 C CA . LEU A 1 217 ? -13.587 7.587 10.581 1.00 88.56 217 LEU A CA 1
ATOM 1795 C C . LEU A 1 217 ? -13.897 9.088 10.657 1.00 88.56 217 LEU A C 1
ATOM 1797 O O . LEU A 1 217 ? -14.491 9.619 9.717 1.00 88.56 217 LEU A O 1
ATOM 1801 N N . LEU A 1 218 ? -13.517 9.725 11.768 1.00 84.19 218 LEU A N 1
ATOM 1802 C CA . LEU A 1 218 ? -13.609 11.176 11.969 1.00 84.19 218 LEU A CA 1
ATOM 1803 C C . LEU A 1 218 ? -12.378 11.911 11.428 1.00 84.19 218 LEU A C 1
ATOM 1805 O O . LEU A 1 218 ? -11.277 11.310 11.437 1.00 84.19 218 LEU A O 1
#

InterPro domains:
  IPR001796 Dihydrofolate reductase domain [PF00186] (5-158)
  IPR001796 Dihydrofolate reductase domain [PS51330] (2-172)
  IPR001796 Dihydrofolate reductase domain [cd00209] (3-167)
  IPR012259 Dihydrofolate reductase [PTHR48069] (3-161)
  IPR017925 Dihydrofolate reductase conserved site [PS00075] (14-36)
  IPR024072 Dihydrofolate reductase-like domain superfamily [G3DSA:3.40.430.10] (1-170)
  IPR024072 Dihydrofolate reductase-like domain superfamily [SSF5359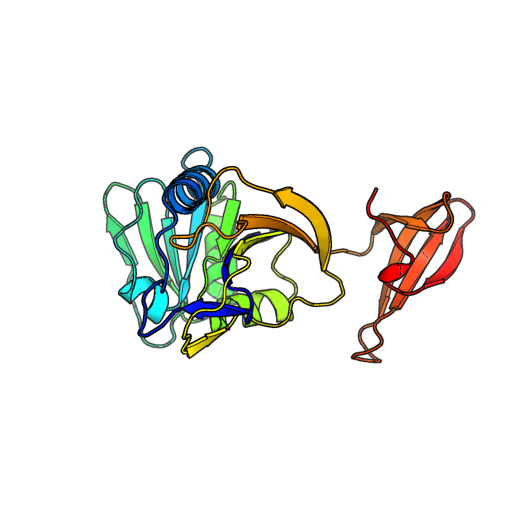7] (2-168)

Mean predicted aligned error: 3.95 Å

Nearest PDB structures (foldseek):
  3kjr-assembly1_B  TM=8.589E-01  e=1.610E-14  Babesia bovis T2Bo
  3nrr-assembly1_B  TM=8.528E-01  e=1.268E-14  Babesia bovis
  3k2h-assembly1_B  TM=8.576E-01  e=3.295E-14  Babesia bovis
  3nrr-assembly1_A  TM=8.240E-01  e=5.983E-14  Babesia bovis
  7xh2-assembly1_A  TM=7.370E-01  e=6.158E-08  Pseudomonas fluorescens

Sequence (218 aa):
MVFNGIMACCKNKGIGKNNTLPWKLKEDLIRFKKITIGNGNNCIIMGSKTWDSIKFLKGRDHLILSSKLNMEYNINENVIKSFSSINDLKKYVNERNYDKSWVIGGSNILKQFLELNLIDMLYVTFLNEDYSCDVFLPEIPVNYFQTKFQLLNEKTENGENVFIVIFKQIKKGMHVEYENNKWIIENIHFEDYPNIYFTIKDMNGREKQ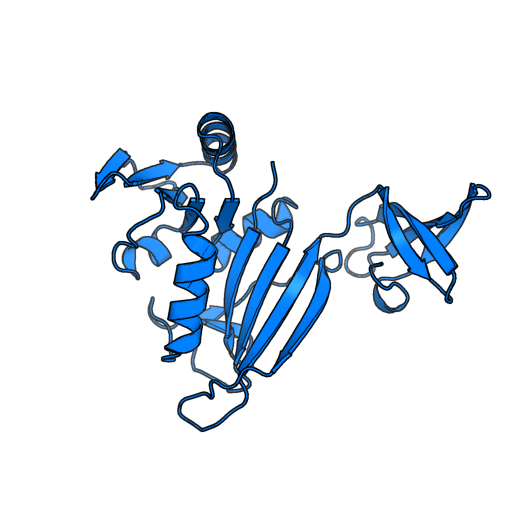TIKEKLKLL